Protein AF-A0A951DH94-F1 (afdb_monomer)

Solvent-accessible surface area (backbone atoms only — not comparable to full-atom values): 13382 Å² total; per-residue (Å²): 133,84,57,73,63,59,55,52,52,51,51,51,51,53,49,50,52,49,49,53,50,48,51,48,50,66,58,52,56,62,53,58,53,55,55,54,59,56,46,60,62,45,56,57,54,62,71,74,71,68,79,96,41,79,69,55,56,57,52,50,53,52,51,54,52,51,51,52,50,52,50,52,49,55,52,49,53,51,54,51,52,51,53,49,51,54,52,52,49,45,52,51,54,50,50,52,52,56,60,64,58,75,78,76,70,66,83,90,75,60,67,59,70,60,57,52,50,53,50,51,52,53,49,49,53,53,49,52,54,52,50,56,52,52,52,50,56,51,50,53,53,50,56,52,50,52,53,50,50,53,50,52,53,50,51,52,57,39,68,68,44,86,49,69,69,58,26,54,51,49,51,51,53,52,52,36,56,76,65,72,50,85,78,51,72,68,55,56,50,53,63,60,66,60,74,58,81,73,72,77,86,56,95,81,64,80,77,83,74,80,74,77,82,73,86,82,80,79,83,81,83,79,86,127

Foldseek 3Di:
DDPPLVVVLVVVLVVLVVVLVVVCCVVVVPVVVVLVVVVVVVVVVLVPDDDDDPVVVVVVVVVVVVNVVVVLVVVVVVLVVVLVSLVVVLVVQVVSLVVSQPPDDDPPPDPSVVSVVVSVVSNVVSVVVSCVVVVVSVVVVVVVVVVVVVLVVQLVVLVVDPDPLSSVLSVVVSVCVVVVNPDDPVNVVVSVVPPPPPPPPDVPDDPPDPPPDDDDDDDDDDDD

Structure (mmCIF, N/CA/C/O backbone):
data_AF-A0A951DH94-F1
#
_entry.id   AF-A0A951DH94-F1
#
loop_
_atom_site.group_PDB
_atom_site.id
_atom_site.type_symbol
_atom_site.label_atom_id
_atom_site.label_alt_id
_atom_site.label_comp_id
_atom_site.label_asym_id
_atom_site.label_entity_id
_atom_site.label_seq_id
_atom_site.pdbx_PDB_ins_code
_atom_site.Cartn_x
_atom_site.Cartn_y
_atom_site.Cartn_z
_atom_site.occupancy
_atom_site.B_iso_or_equiv
_atom_site.auth_seq_id
_atom_site.auth_comp_id
_atom_site.auth_asym_id
_atom_site.auth_atom_id
_atom_site.pdbx_PDB_model_num
ATOM 1 N N . MET A 1 1 ? 29.287 8.665 -38.437 1.00 69.12 1 MET A N 1
ATOM 2 C CA . MET A 1 1 ? 28.160 7.872 -38.978 1.00 69.12 1 MET A CA 1
ATOM 3 C C . MET A 1 1 ? 27.554 7.094 -37.823 1.00 69.12 1 MET A C 1
ATOM 5 O O . MET A 1 1 ? 28.272 6.321 -37.203 1.00 69.12 1 MET A O 1
ATOM 9 N N . ILE A 1 2 ? 26.300 7.372 -37.459 1.00 69.50 2 ILE A N 1
ATOM 10 C CA . ILE A 1 2 ? 25.602 6.646 -36.384 1.00 69.50 2 ILE A CA 1
ATOM 11 C C . ILE A 1 2 ? 25.336 5.231 -36.899 1.00 69.50 2 ILE A C 1
ATOM 13 O O . ILE A 1 2 ? 24.870 5.071 -38.027 1.00 69.50 2 ILE A O 1
ATOM 17 N N . SER A 1 3 ? 25.679 4.207 -36.118 1.00 77.75 3 SER A N 1
ATOM 18 C CA . SER A 1 3 ? 25.447 2.826 -36.534 1.00 77.75 3 SER A CA 1
ATOM 19 C C . SER A 1 3 ? 23.936 2.571 -36.659 1.00 77.75 3 SER A C 1
ATOM 21 O O . SER A 1 3 ? 23.171 3.002 -35.793 1.00 77.75 3 SER A O 1
ATOM 23 N N . PRO A 1 4 ? 23.472 1.862 -37.704 1.00 77.44 4 PRO A N 1
ATOM 24 C CA . PRO A 1 4 ? 22.043 1.583 -37.890 1.00 77.44 4 PRO A CA 1
ATOM 25 C C . PRO A 1 4 ? 21.433 0.850 -36.682 1.00 77.44 4 PRO A C 1
ATOM 27 O O . PRO A 1 4 ? 20.269 1.045 -36.350 1.00 77.44 4 PRO A O 1
ATOM 30 N N . TRP A 1 5 ? 22.246 0.090 -35.948 1.00 69.88 5 TRP A N 1
ATOM 31 C CA . TRP A 1 5 ? 21.856 -0.600 -34.719 1.00 69.88 5 TRP A CA 1
ATOM 32 C C . TRP A 1 5 ? 21.541 0.332 -33.545 1.00 69.88 5 TRP A C 1
ATOM 34 O O . TRP A 1 5 ? 20.614 0.050 -32.789 1.00 69.88 5 TRP A O 1
ATOM 44 N N . LEU A 1 6 ? 22.246 1.461 -33.406 1.00 72.81 6 LEU A N 1
ATOM 45 C CA . LEU A 1 6 ? 21.932 2.454 -32.371 1.00 72.81 6 LEU A CA 1
ATOM 46 C C . LEU A 1 6 ? 20.539 3.048 -32.581 1.00 72.81 6 LEU A C 1
ATOM 48 O O . LEU A 1 6 ? 19.808 3.243 -31.614 1.00 72.81 6 LEU A O 1
ATOM 52 N N . VAL A 1 7 ? 20.151 3.272 -33.840 1.00 79.56 7 VAL A N 1
ATOM 53 C CA . VAL A 1 7 ? 18.820 3.782 -34.196 1.00 79.56 7 VAL A CA 1
ATOM 54 C C . VAL A 1 7 ? 17.736 2.758 -33.854 1.00 79.56 7 VAL A C 1
ATOM 56 O O . VAL A 1 7 ? 16.705 3.129 -33.302 1.00 79.56 7 VAL A O 1
ATOM 59 N N . VAL A 1 8 ? 17.985 1.467 -34.098 1.00 76.38 8 VAL A N 1
ATOM 60 C CA . VAL A 1 8 ? 17.048 0.387 -33.742 1.00 76.38 8 VAL A CA 1
ATOM 61 C C . VAL A 1 8 ? 16.879 0.265 -32.224 1.00 76.38 8 VAL A C 1
ATOM 63 O O . VAL A 1 8 ? 15.754 0.148 -31.745 1.00 76.38 8 VAL A O 1
ATOM 66 N N . ILE A 1 9 ? 17.962 0.352 -31.446 1.00 73.31 9 ILE A N 1
ATOM 67 C CA . ILE A 1 9 ? 17.897 0.284 -29.975 1.00 73.31 9 ILE A CA 1
ATOM 68 C C . ILE A 1 9 ? 17.159 1.503 -29.398 1.00 73.31 9 ILE A C 1
ATOM 70 O O . ILE A 1 9 ? 16.316 1.357 -28.510 1.00 73.31 9 ILE A O 1
ATOM 74 N N . LEU A 1 10 ? 17.419 2.704 -29.922 1.00 76.19 10 LEU A N 1
ATOM 75 C CA . LEU A 1 10 ? 16.699 3.920 -29.527 1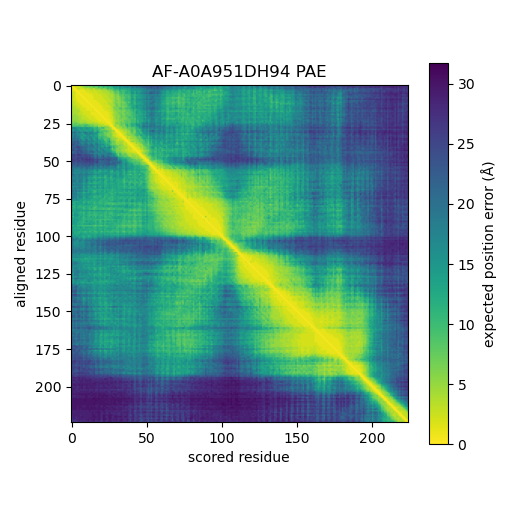.00 76.19 10 LEU A CA 1
ATOM 76 C C . LEU A 1 10 ? 15.214 3.848 -29.893 1.00 76.19 10 LEU A C 1
ATOM 78 O O . LEU A 1 10 ? 14.368 4.201 -29.076 1.00 76.19 10 LEU A O 1
ATOM 82 N N . ALA A 1 11 ? 14.884 3.334 -31.079 1.00 77.25 11 ALA A N 1
ATOM 83 C CA . ALA A 1 11 ? 13.499 3.155 -31.499 1.00 77.25 11 ALA A CA 1
ATOM 84 C C . ALA A 1 11 ? 12.766 2.134 -30.616 1.00 77.25 11 ALA A C 1
ATOM 86 O O . ALA A 1 11 ? 11.648 2.399 -30.184 1.00 77.25 11 ALA A O 1
ATOM 87 N N . LEU A 1 12 ? 13.397 1.003 -30.285 1.00 76.44 12 LEU A N 1
ATOM 88 C CA . LEU A 1 12 ? 12.794 -0.032 -29.438 1.00 76.44 12 LEU A CA 1
ATOM 89 C C . LEU A 1 12 ? 12.619 0.420 -27.985 1.00 76.44 12 LEU A C 1
ATOM 91 O O . LEU A 1 12 ? 11.589 0.130 -27.379 1.00 76.44 12 LEU A O 1
ATOM 95 N N . THR A 1 13 ? 13.581 1.154 -27.424 1.00 76.38 13 THR A N 1
ATOM 96 C CA . THR A 1 13 ? 13.450 1.695 -26.061 1.00 76.38 13 THR A CA 1
ATOM 97 C C . THR A 1 13 ? 12.402 2.803 -26.002 1.00 76.38 13 THR A C 1
ATOM 99 O O . THR A 1 13 ? 11.561 2.785 -25.104 1.00 76.38 13 THR A O 1
ATOM 102 N N . ALA A 1 14 ? 12.360 3.703 -26.989 1.00 76.44 14 ALA A N 1
ATOM 103 C CA . ALA A 1 14 ? 11.311 4.715 -27.096 1.00 76.44 14 ALA A CA 1
ATOM 104 C C . ALA A 1 14 ? 9.918 4.084 -27.258 1.00 76.44 14 ALA A C 1
ATOM 106 O O . ALA A 1 14 ? 8.965 4.526 -26.613 1.00 76.44 14 ALA A O 1
ATOM 107 N N . LEU A 1 15 ? 9.794 3.020 -28.058 1.00 80.31 15 LEU A N 1
ATOM 108 C CA . LEU A 1 15 ? 8.534 2.302 -28.265 1.00 80.31 15 LEU A CA 1
ATOM 109 C C . LEU A 1 15 ? 8.111 1.519 -27.013 1.00 80.31 15 LEU A C 1
ATOM 111 O O . LEU A 1 15 ? 6.938 1.516 -26.656 1.00 80.31 15 LEU A O 1
ATOM 115 N N . GLY A 1 16 ? 9.065 0.937 -26.283 1.00 76.31 16 GLY A N 1
ATOM 116 C CA . GLY A 1 16 ? 8.813 0.301 -24.990 1.00 76.31 16 GLY A CA 1
ATOM 117 C C . GLY A 1 16 ? 8.338 1.295 -23.926 1.00 76.31 16 GLY A C 1
ATOM 118 O O . GLY A 1 16 ? 7.327 1.057 -23.270 1.00 76.31 16 GLY A O 1
ATOM 119 N N . ILE A 1 17 ? 9.012 2.443 -23.793 1.00 77.00 17 ILE A N 1
ATOM 120 C CA . ILE A 1 17 ? 8.641 3.494 -22.830 1.00 77.00 17 ILE A CA 1
ATOM 121 C C . ILE A 1 17 ? 7.262 4.071 -23.167 1.00 77.00 17 ILE A C 1
ATOM 123 O O . ILE A 1 17 ? 6.426 4.223 -22.277 1.00 77.00 17 ILE A O 1
ATOM 127 N N . THR A 1 18 ? 6.994 4.352 -24.444 1.00 76.94 18 THR A N 1
ATOM 128 C CA . THR A 1 18 ? 5.686 4.867 -24.880 1.00 76.94 18 THR A CA 1
ATOM 129 C C . THR A 1 18 ? 4.578 3.830 -24.735 1.00 76.94 18 THR A C 1
ATOM 131 O O . THR A 1 18 ? 3.489 4.198 -24.306 1.00 76.94 18 THR A O 1
ATOM 134 N N . ALA A 1 19 ? 4.836 2.544 -24.986 1.00 77.12 19 ALA A N 1
ATOM 135 C CA . ALA A 1 19 ? 3.863 1.477 -24.757 1.00 77.12 19 ALA A CA 1
ATOM 136 C C . ALA A 1 19 ? 3.544 1.296 -23.266 1.00 77.12 19 ALA A C 1
ATOM 138 O O . ALA A 1 19 ? 2.374 1.192 -22.906 1.00 77.12 19 ALA A O 1
ATOM 139 N N . VAL A 1 20 ? 4.551 1.320 -22.385 1.00 76.56 20 VAL A N 1
ATOM 140 C CA . VAL A 1 20 ? 4.345 1.234 -20.928 1.00 76.56 20 VAL A CA 1
ATOM 141 C C . VAL A 1 20 ? 3.607 2.469 -20.411 1.00 76.56 20 VAL A C 1
ATOM 143 O O . VAL A 1 20 ? 2.664 2.328 -19.634 1.00 76.56 20 VAL A O 1
ATOM 146 N N . ALA A 1 21 ? 3.967 3.668 -20.876 1.00 76.06 21 ALA A N 1
ATOM 147 C CA . ALA A 1 21 ? 3.279 4.902 -20.508 1.00 76.06 21 ALA A CA 1
ATOM 148 C C . ALA A 1 21 ? 1.831 4.927 -21.022 1.00 76.06 21 ALA A C 1
ATOM 150 O O . ALA A 1 21 ? 0.920 5.251 -20.265 1.00 76.06 21 ALA A O 1
ATOM 151 N N . ALA A 1 22 ? 1.593 4.529 -22.273 1.00 80.12 22 ALA A N 1
ATOM 152 C CA . ALA A 1 22 ? 0.254 4.440 -22.845 1.00 80.12 22 ALA A CA 1
ATOM 153 C C . ALA A 1 22 ? -0.591 3.380 -22.130 1.00 80.12 22 ALA A C 1
ATOM 155 O O . ALA A 1 22 ? -1.747 3.642 -21.817 1.00 80.12 22 ALA A O 1
ATOM 156 N N . PHE A 1 23 ? -0.019 2.217 -21.810 1.00 76.81 23 PHE A N 1
ATOM 157 C CA . PHE A 1 23 ? -0.704 1.160 -21.068 1.00 76.81 23 PHE A CA 1
ATOM 158 C C . PHE A 1 23 ? -1.033 1.593 -19.636 1.00 76.81 23 PHE A C 1
ATOM 160 O O . PHE A 1 23 ? -2.152 1.375 -19.168 1.00 76.81 23 PHE A O 1
ATOM 167 N N . ALA A 1 24 ? -0.098 2.274 -18.965 1.00 71.44 24 ALA A N 1
ATOM 168 C CA . ALA A 1 24 ? -0.339 2.880 -17.664 1.00 71.44 24 ALA A CA 1
ATOM 169 C C . ALA A 1 24 ? -1.472 3.911 -17.757 1.00 71.44 24 ALA A C 1
ATOM 171 O O . ALA A 1 24 ? -2.434 3.807 -17.011 1.00 71.44 24 ALA A O 1
ATOM 172 N N . VAL A 1 25 ? -1.443 4.842 -18.712 1.00 72.94 25 VAL A N 1
ATOM 173 C CA . VAL A 1 25 ? -2.484 5.876 -18.869 1.00 72.94 25 VAL A CA 1
ATOM 174 C C . VAL A 1 25 ? -3.851 5.280 -19.233 1.00 72.94 25 VAL A C 1
ATOM 176 O O . VAL A 1 25 ? -4.858 5.644 -18.620 1.00 72.94 25 VAL A O 1
ATOM 179 N N . LEU A 1 26 ? -3.900 4.335 -20.176 1.00 75.38 26 LEU A N 1
ATOM 180 C CA . LEU A 1 26 ? -5.132 3.678 -20.630 1.00 75.38 26 LEU A CA 1
ATOM 181 C C . LEU A 1 26 ? -5.805 2.876 -19.516 1.00 75.38 26 LEU A C 1
ATOM 183 O O . LEU A 1 26 ? -7.032 2.825 -19.461 1.00 75.38 26 LEU A O 1
ATOM 187 N N . ARG A 1 27 ? -5.025 2.272 -18.615 1.00 69.06 27 ARG A N 1
ATOM 188 C CA . ARG A 1 27 ? -5.569 1.465 -17.517 1.00 69.06 27 ARG A CA 1
ATOM 189 C C . ARG A 1 27 ? -5.804 2.274 -16.237 1.00 69.06 27 ARG A C 1
ATOM 191 O O . ARG A 1 27 ? -6.760 1.998 -15.518 1.00 69.06 27 ARG A O 1
ATOM 198 N N . TYR A 1 28 ? -4.994 3.304 -15.985 1.00 63.28 28 TYR A N 1
ATOM 199 C CA . TYR A 1 28 ? -5.080 4.170 -14.800 1.00 63.28 28 TYR A CA 1
ATOM 200 C C . TYR A 1 28 ? -6.228 5.188 -14.883 1.00 63.28 28 TYR A C 1
ATOM 202 O O . TYR A 1 28 ? -6.850 5.507 -13.870 1.00 63.28 28 TYR A O 1
ATOM 210 N N . SER A 1 29 ? -6.560 5.669 -16.086 1.00 60.81 29 SER A N 1
ATOM 211 C CA . SER A 1 29 ? -7.615 6.673 -16.298 1.00 60.81 29 SER A CA 1
ATOM 212 C C . SER A 1 29 ? -9.045 6.188 -15.964 1.00 60.81 29 SER A C 1
ATOM 214 O O . SER A 1 29 ? -9.750 6.890 -15.232 1.00 60.81 29 SER A O 1
ATOM 216 N N . PRO A 1 30 ? -9.506 5.000 -16.412 1.00 60.38 30 PRO A N 1
ATOM 217 C CA . PRO A 1 30 ? -10.887 4.577 -16.171 1.00 60.38 30 PRO A CA 1
ATOM 218 C C . PRO A 1 30 ? -11.141 4.007 -14.766 1.00 60.38 30 PRO A C 1
ATOM 220 O O . PRO A 1 30 ? -12.254 4.148 -14.262 1.00 60.38 30 PRO A O 1
ATOM 223 N N . TRP A 1 31 ? -10.149 3.391 -14.110 1.00 60.34 31 TRP A N 1
ATOM 224 C CA . TRP A 1 31 ? -10.328 2.810 -12.767 1.00 60.34 31 TRP A CA 1
ATOM 225 C C . TRP A 1 31 ? -10.380 3.872 -11.661 1.00 60.34 31 TRP A C 1
ATOM 227 O O . TRP A 1 31 ? -11.229 3.790 -10.777 1.00 60.34 31 TRP A O 1
ATOM 237 N N . LYS A 1 32 ? -9.543 4.918 -11.743 1.00 58.84 32 LYS A N 1
ATOM 238 C CA . LYS A 1 32 ? -9.492 5.975 -10.719 1.00 58.84 32 LYS A CA 1
ATOM 239 C C . LYS A 1 32 ? -10.752 6.852 -10.693 1.00 58.84 32 LYS A C 1
ATOM 241 O O . LYS A 1 32 ? -11.152 7.290 -9.620 1.00 58.84 32 LYS A O 1
ATOM 246 N N . ARG A 1 33 ? -11.389 7.088 -11.851 1.00 60.19 33 ARG A N 1
ATOM 247 C CA . ARG A 1 33 ? -12.638 7.872 -11.924 1.00 60.19 33 ARG A CA 1
ATOM 248 C C . ARG A 1 33 ? -13.837 7.100 -11.378 1.00 60.19 33 ARG A C 1
ATOM 250 O O . ARG A 1 33 ? -14.577 7.641 -10.572 1.00 60.19 33 ARG A O 1
ATOM 257 N N . ARG A 1 34 ? -13.976 5.815 -11.731 1.00 59.06 34 ARG A N 1
ATOM 258 C CA . ARG A 1 34 ? -15.106 4.999 -11.257 1.00 59.06 34 ARG A CA 1
ATOM 259 C C . ARG A 1 34 ? -15.010 4.650 -9.774 1.00 59.06 34 ARG A C 1
ATOM 261 O O . ARG A 1 34 ? -16.042 4.607 -9.119 1.00 59.06 34 ARG A O 1
ATOM 268 N N . ALA A 1 35 ? -13.809 4.420 -9.242 1.00 59.84 35 ALA A N 1
ATOM 269 C CA . ALA A 1 35 ? -13.645 4.131 -7.819 1.00 59.84 35 ALA A CA 1
ATOM 270 C C . ALA A 1 35 ? -14.045 5.338 -6.953 1.00 59.84 35 ALA A C 1
ATOM 272 O O . ALA A 1 35 ? -14.861 5.186 -6.059 1.00 59.84 35 ALA A O 1
ATOM 273 N N . MET A 1 36 ? -13.567 6.551 -7.270 1.00 56.66 36 MET A N 1
ATOM 274 C CA . MET A 1 36 ? -13.847 7.720 -6.424 1.00 56.66 36 MET A CA 1
ATOM 275 C C . MET A 1 36 ? -15.272 8.274 -6.565 1.00 56.66 36 MET A C 1
ATOM 277 O O . MET A 1 36 ? -15.873 8.609 -5.550 1.00 56.66 36 MET A O 1
ATOM 281 N N . GLU A 1 37 ? -15.854 8.311 -7.772 1.00 61.91 37 GLU A N 1
ATOM 282 C CA . GLU A 1 37 ? -17.237 8.803 -7.939 1.00 61.91 37 GLU A CA 1
ATOM 283 C C . GLU A 1 37 ? -18.273 7.883 -7.277 1.00 61.91 37 GLU A C 1
ATOM 285 O O . GLU A 1 37 ? -19.281 8.362 -6.768 1.00 61.91 37 GLU A O 1
ATOM 290 N N . THR A 1 38 ? -18.047 6.566 -7.244 1.00 61.78 38 THR A N 1
ATOM 291 C CA . THR A 1 38 ? -19.028 5.634 -6.655 1.00 61.78 38 THR A CA 1
ATOM 292 C C . THR A 1 38 ? -19.021 5.676 -5.121 1.00 61.78 38 THR A C 1
ATOM 294 O O . THR A 1 38 ? -20.024 5.324 -4.501 1.00 61.78 38 THR A O 1
ATOM 297 N N . GLU A 1 39 ? -17.914 6.110 -4.512 1.00 58.22 39 GLU A N 1
ATOM 298 C CA . GLU A 1 39 ? -17.699 6.049 -3.062 1.00 58.22 39 GLU A CA 1
ATOM 299 C C . GLU A 1 39 ? -18.199 7.301 -2.334 1.00 58.22 39 GLU A C 1
ATOM 301 O O . GLU A 1 39 ? -18.915 7.168 -1.343 1.00 58.22 39 GLU A O 1
ATOM 306 N N . GLU A 1 40 ? -17.952 8.505 -2.871 1.00 63.25 40 GLU A N 1
ATOM 307 C CA . GLU A 1 40 ? -18.564 9.741 -2.340 1.00 63.25 40 GLU A CA 1
ATOM 308 C C . GLU A 1 40 ? -20.098 9.654 -2.375 1.00 63.25 40 GLU A C 1
ATOM 310 O O . GLU A 1 40 ? -20.769 9.895 -1.372 1.00 63.25 40 GLU A O 1
ATOM 315 N N . LEU A 1 41 ? -20.659 9.175 -3.492 1.00 64.38 41 LEU A N 1
ATOM 316 C CA . LEU A 1 41 ? -22.106 9.006 -3.663 1.00 64.38 41 LEU A CA 1
ATOM 317 C C . LEU A 1 41 ? -22.722 7.898 -2.788 1.00 64.38 41 LEU A C 1
ATOM 319 O O . LEU A 1 41 ? -23.938 7.908 -2.571 1.00 64.38 41 LEU A O 1
ATOM 323 N N . ARG A 1 42 ? -21.934 6.927 -2.304 1.00 61.53 42 ARG A N 1
ATOM 324 C CA . ARG A 1 42 ? -22.416 5.880 -1.383 1.00 61.53 42 ARG A CA 1
ATOM 325 C C . ARG A 1 42 ? -22.380 6.327 0.066 1.00 61.53 42 ARG A C 1
ATOM 327 O O . ARG A 1 42 ? -23.343 6.068 0.784 1.00 61.53 42 ARG A O 1
ATOM 334 N N . ILE A 1 43 ? -21.305 6.991 0.483 1.00 62.09 43 ILE A N 1
ATOM 335 C CA . ILE A 1 43 ? -21.141 7.446 1.867 1.00 62.09 43 ILE A CA 1
ATOM 336 C C . ILE A 1 43 ? -22.202 8.498 2.207 1.00 62.09 43 ILE A C 1
ATOM 338 O O . ILE A 1 43 ? -22.805 8.418 3.280 1.00 62.09 43 ILE A O 1
ATOM 342 N N . ASP A 1 44 ? -22.507 9.410 1.279 1.00 66.31 44 ASP A N 1
ATOM 343 C CA . ASP A 1 44 ? -23.570 10.401 1.482 1.00 66.31 44 ASP A CA 1
ATOM 344 C C . ASP A 1 44 ? -24.962 9.755 1.537 1.00 66.31 44 ASP A C 1
ATOM 346 O O . ASP A 1 44 ? -25.767 10.100 2.399 1.00 66.31 44 ASP A O 1
ATOM 350 N N . ARG A 1 45 ? -25.223 8.730 0.715 1.00 65.31 45 ARG A N 1
ATOM 351 C CA . ARG A 1 45 ? -26.509 8.011 0.735 1.00 65.31 45 ARG A CA 1
ATOM 352 C C . ARG A 1 45 ? -26.723 7.210 2.023 1.00 65.31 45 ARG A C 1
ATOM 354 O O . ARG A 1 45 ? -27.832 7.163 2.539 1.00 65.31 45 ARG A O 1
ATOM 361 N N . ILE A 1 46 ? -25.672 6.590 2.563 1.00 61.72 46 ILE A N 1
ATOM 362 C CA . ILE A 1 46 ? -25.753 5.841 3.831 1.00 61.72 46 ILE A CA 1
ATOM 363 C C . ILE A 1 46 ? -25.947 6.795 5.023 1.00 61.72 46 ILE A C 1
ATOM 365 O O . ILE A 1 46 ? -26.548 6.420 6.028 1.00 61.72 46 ILE A O 1
ATOM 369 N N . ARG A 1 47 ? -25.472 8.041 4.918 1.00 62.12 47 ARG A N 1
ATOM 370 C CA . ARG A 1 47 ? -25.596 9.045 5.980 1.00 62.12 47 ARG A CA 1
ATOM 371 C C . ARG A 1 47 ? -27.012 9.614 6.124 1.00 62.12 47 ARG A C 1
ATOM 373 O O . ARG A 1 47 ? -27.339 10.082 7.214 1.00 62.12 47 ARG A O 1
ATOM 380 N N . GLU A 1 48 ? -27.823 9.588 5.068 1.00 63.62 48 GLU A N 1
ATOM 381 C CA . GLU A 1 48 ? -29.137 10.245 5.054 1.00 63.62 48 GLU A CA 1
ATOM 382 C C . GLU A 1 48 ? -30.325 9.330 5.418 1.00 63.62 48 GLU A C 1
ATOM 384 O O . GLU A 1 48 ? -31.302 9.842 5.962 1.00 63.62 48 GLU A O 1
ATOM 389 N N . ASP A 1 49 ? -30.243 8.004 5.228 1.00 58.94 49 ASP A N 1
ATOM 390 C CA . ASP A 1 49 ? -31.448 7.147 5.251 1.00 58.94 49 ASP A CA 1
ATOM 391 C C . ASP A 1 49 ? -31.625 6.184 6.451 1.00 58.94 49 ASP A C 1
ATOM 393 O O . ASP A 1 49 ? -32.734 5.675 6.637 1.00 58.94 49 ASP A O 1
ATOM 397 N N . GLU A 1 50 ? -30.621 5.908 7.301 1.00 58.66 50 GLU A N 1
ATOM 398 C CA . GLU A 1 50 ? -30.796 4.924 8.394 1.00 58.66 50 GLU A CA 1
ATOM 399 C C . GLU A 1 50 ? -31.087 5.548 9.780 1.00 58.66 50 GLU A C 1
ATOM 401 O O . GLU A 1 50 ? -30.225 6.215 10.364 1.00 58.66 50 GLU A O 1
ATOM 406 N N . PRO A 1 51 ? -32.266 5.287 10.390 1.00 60.12 51 PRO A N 1
ATOM 407 C CA . PRO A 1 51 ? -32.491 5.589 11.798 1.00 60.12 51 PRO A CA 1
ATOM 408 C C . PRO A 1 51 ? -31.549 4.741 12.665 1.00 60.12 51 PRO A C 1
ATOM 410 O O . PRO A 1 51 ? -31.403 3.540 12.456 1.00 60.12 51 PRO A O 1
ATOM 413 N N . TYR A 1 52 ? -30.914 5.382 13.649 1.00 60.00 52 TYR A N 1
ATOM 414 C CA . TYR A 1 52 ? -29.886 4.833 14.542 1.00 60.00 52 TYR A CA 1
ATOM 415 C C . TYR A 1 52 ? -30.368 3.589 15.328 1.00 60.00 52 TYR A C 1
ATOM 417 O O . TYR A 1 52 ? -30.770 3.686 16.487 1.00 60.00 52 TYR A O 1
ATOM 425 N N . ASP A 1 53 ? -30.329 2.406 14.707 1.00 64.81 53 ASP A N 1
ATOM 426 C CA . ASP A 1 53 ? -30.530 1.103 15.351 1.00 64.81 53 ASP A CA 1
ATOM 427 C C . ASP 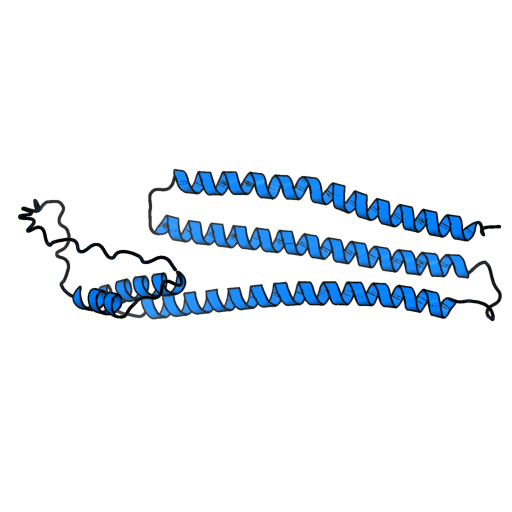A 1 53 ? -29.172 0.417 15.590 1.00 64.81 53 ASP A C 1
ATOM 429 O O . ASP A 1 53 ? -28.276 0.395 14.741 1.00 64.81 53 ASP A O 1
ATOM 433 N N . ARG A 1 54 ? -29.013 -0.198 16.765 1.00 60.03 54 ARG A N 1
ATOM 434 C CA . ARG A 1 54 ? -27.781 -0.862 17.225 1.00 60.03 54 ARG A CA 1
ATOM 435 C C . ARG A 1 54 ? -27.339 -1.990 16.281 1.00 60.03 54 ARG A C 1
ATOM 437 O O . ARG A 1 54 ? -26.148 -2.287 16.213 1.00 60.03 54 ARG A O 1
ATOM 444 N N . ARG A 1 55 ? -28.276 -2.613 15.550 1.00 60.91 55 ARG A N 1
ATOM 445 C CA . ARG A 1 55 ? -27.981 -3.618 14.506 1.00 60.91 55 ARG A CA 1
ATOM 446 C C . ARG A 1 55 ? -27.458 -2.991 13.208 1.00 60.91 55 ARG A C 1
ATOM 448 O O . ARG A 1 55 ? -26.582 -3.589 12.584 1.00 60.91 55 ARG A O 1
ATOM 455 N N . GLY A 1 56 ? -27.934 -1.797 12.848 1.00 62.81 56 GLY A N 1
ATOM 456 C CA . GLY A 1 56 ? -27.438 -1.019 11.705 1.00 62.81 56 GLY A CA 1
ATOM 457 C C . GLY A 1 56 ? -25.971 -0.629 11.885 1.00 62.81 56 GLY A C 1
ATOM 458 O O . GLY A 1 56 ? -25.156 -0.834 10.993 1.00 62.81 56 GLY A O 1
ATOM 459 N N . TYR A 1 57 ? -25.572 -0.243 13.103 1.00 63.56 57 TYR A N 1
ATOM 460 C CA . TYR A 1 57 ? -24.178 0.116 13.408 1.00 63.56 57 TYR A CA 1
ATOM 461 C C . TYR A 1 57 ? -23.171 -1.032 13.189 1.00 63.56 57 TYR A C 1
ATOM 463 O O . TYR A 1 57 ? -22.055 -0.810 12.713 1.00 63.56 57 TYR A O 1
ATOM 471 N N . VAL A 1 58 ? -23.547 -2.275 13.519 1.00 66.06 58 VAL A N 1
ATOM 472 C CA . VAL A 1 58 ? -22.681 -3.448 13.293 1.00 66.06 58 VAL A CA 1
ATOM 473 C C . VAL A 1 58 ? -22.556 -3.748 11.799 1.00 66.06 58 VAL A C 1
ATOM 475 O O . VAL A 1 58 ? -21.451 -4.031 11.334 1.00 66.06 58 VAL A O 1
ATOM 478 N N . ARG A 1 59 ? -23.656 -3.640 11.039 1.00 66.25 59 ARG A N 1
ATOM 479 C CA . ARG A 1 59 ? -23.628 -3.775 9.574 1.00 66.25 59 ARG A CA 1
ATOM 480 C C . ARG A 1 59 ? -22.779 -2.692 8.921 1.00 66.25 59 ARG A C 1
ATOM 482 O O . ARG A 1 59 ? -21.903 -3.036 8.135 1.00 66.25 59 ARG A O 1
ATOM 489 N N . PHE A 1 60 ? -22.946 -1.440 9.337 1.00 69.69 60 PHE A N 1
ATOM 490 C CA . PHE A 1 60 ? -22.168 -0.306 8.848 1.00 69.69 60 PHE A CA 1
ATOM 491 C C . PHE A 1 60 ? -20.663 -0.502 9.065 1.00 69.69 60 PHE A C 1
ATOM 493 O O . PHE A 1 60 ? -19.874 -0.303 8.147 1.00 69.69 60 PHE A O 1
ATOM 500 N N . ARG A 1 61 ? -20.238 -0.966 10.251 1.00 69.12 61 ARG A N 1
ATOM 501 C CA . ARG A 1 61 ? -18.817 -1.281 10.499 1.00 69.12 61 ARG A CA 1
ATOM 502 C C . ARG A 1 61 ? -18.299 -2.395 9.598 1.00 69.12 61 ARG A C 1
ATOM 504 O O . ARG A 1 61 ? -17.164 -2.310 9.139 1.00 69.12 61 ARG A O 1
ATOM 511 N N . TYR A 1 62 ? -19.104 -3.428 9.362 1.00 72.56 62 TYR A N 1
ATOM 512 C CA . TYR A 1 62 ? -18.740 -4.509 8.449 1.00 72.56 62 TYR A CA 1
ATOM 513 C C . TYR A 1 62 ? -18.626 -4.025 7.002 1.00 72.56 62 TYR A C 1
ATOM 515 O O . TYR A 1 62 ? -17.701 -4.437 6.306 1.00 72.56 62 TYR A O 1
ATOM 523 N N . GLU A 1 63 ? -19.520 -3.144 6.556 1.00 71.75 63 GLU A N 1
ATOM 524 C CA . GLU A 1 63 ? -19.460 -2.536 5.224 1.00 71.75 63 GLU A CA 1
ATOM 525 C C . GLU A 1 63 ? -18.241 -1.637 5.067 1.00 71.75 63 GLU A C 1
ATOM 527 O O . GLU A 1 63 ? -17.473 -1.851 4.133 1.00 71.75 63 GLU A O 1
ATOM 532 N N . LEU A 1 64 ? -17.972 -0.754 6.031 1.00 71.31 64 LEU A N 1
ATOM 533 C CA . LEU A 1 64 ? -16.780 0.097 6.015 1.00 71.31 64 LEU A CA 1
ATOM 534 C C . LEU A 1 64 ? -15.490 -0.727 5.996 1.00 71.31 64 LEU A C 1
ATOM 536 O O . LEU A 1 64 ? -14.559 -0.425 5.254 1.00 71.31 64 LEU A O 1
ATOM 540 N N . LEU A 1 65 ? -15.429 -1.791 6.802 1.00 73.06 65 LEU A N 1
ATOM 541 C CA . LEU A 1 65 ? -14.267 -2.675 6.850 1.00 73.06 65 LEU A CA 1
ATOM 542 C C . LEU A 1 65 ? -14.065 -3.400 5.516 1.00 73.06 65 LEU A C 1
ATOM 544 O O . LEU A 1 65 ? -12.941 -3.547 5.034 1.00 73.06 65 LEU A O 1
ATOM 548 N N . ARG A 1 66 ? -15.163 -3.843 4.906 1.00 73.00 66 ARG A N 1
ATOM 549 C CA . ARG A 1 66 ? -15.159 -4.535 3.619 1.00 73.00 66 ARG A CA 1
ATOM 550 C C . ARG A 1 66 ? -14.758 -3.601 2.476 1.00 73.00 66 ARG A C 1
ATOM 552 O O . ARG A 1 66 ? -14.020 -4.021 1.588 1.00 73.00 66 ARG A O 1
ATOM 559 N N . GLU A 1 67 ? -15.194 -2.351 2.527 1.00 73.25 67 GLU A N 1
ATOM 560 C CA . GLU A 1 67 ? -14.853 -1.304 1.564 1.00 73.25 67 GLU A CA 1
ATOM 561 C C . GLU A 1 67 ? -13.372 -0.905 1.688 1.00 73.25 67 GLU A C 1
ATOM 563 O O . GLU A 1 67 ? -12.645 -0.874 0.694 1.00 73.25 67 GLU A O 1
ATOM 568 N N . TYR A 1 68 ? -12.857 -0.801 2.917 1.00 70.06 68 TYR A N 1
ATOM 569 C CA . TYR A 1 68 ? -11.429 -0.579 3.164 1.00 70.06 68 TYR A CA 1
ATOM 570 C C . TYR A 1 68 ? -10.550 -1.737 2.663 1.00 70.06 68 TYR A C 1
ATOM 572 O O . TYR A 1 68 ? -9.487 -1.521 2.074 1.00 70.06 68 TYR A O 1
ATOM 580 N N . HIS A 1 69 ? -10.997 -2.985 2.839 1.00 73.38 69 HIS A N 1
ATOM 581 C CA . HIS A 1 69 ? -10.322 -4.144 2.253 1.00 73.38 69 HIS A CA 1
ATOM 582 C C . HIS A 1 69 ? -10.346 -4.116 0.723 1.00 73.38 69 HIS A C 1
ATOM 584 O O . HIS A 1 69 ? -9.334 -4.444 0.102 1.00 73.38 69 HIS A O 1
ATOM 590 N N . ALA A 1 70 ? -11.459 -3.704 0.110 1.00 73.81 70 ALA A N 1
ATOM 591 C CA . ALA A 1 70 ? -11.548 -3.562 -1.340 1.00 73.81 70 ALA A CA 1
ATOM 592 C C . ALA A 1 70 ? -10.546 -2.520 -1.867 1.00 73.81 70 ALA A C 1
ATOM 594 O O . ALA A 1 70 ? -9.871 -2.770 -2.867 1.00 73.81 70 ALA A O 1
ATOM 595 N N . TRP A 1 71 ? -10.366 -1.410 -1.146 1.00 71.94 71 TRP A N 1
ATOM 596 C CA . TRP A 1 71 ? -9.342 -0.408 -1.449 1.00 71.94 71 TRP A CA 1
ATOM 597 C C . TRP A 1 71 ? -7.917 -0.955 -1.340 1.00 71.94 71 TRP A C 1
ATOM 599 O O . TRP A 1 71 ? -7.100 -0.742 -2.239 1.00 71.94 71 TRP A O 1
ATOM 609 N N . ALA A 1 72 ? -7.621 -1.714 -0.282 1.00 65.56 72 ALA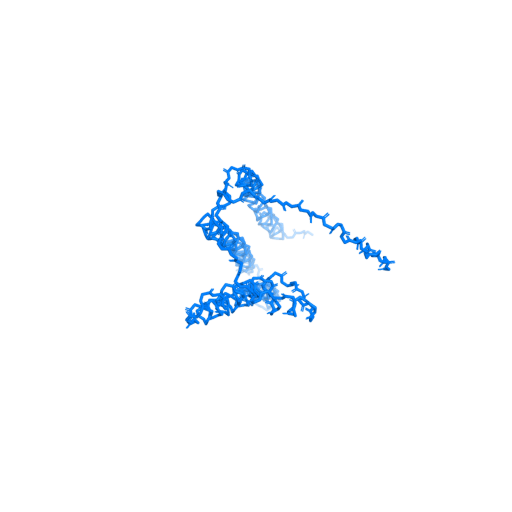 A N 1
ATOM 610 C CA . ALA A 1 72 ? -6.313 -2.343 -0.111 1.00 65.56 72 ALA A CA 1
ATOM 611 C C . ALA A 1 72 ? -6.001 -3.345 -1.239 1.00 65.56 72 ALA A C 1
ATOM 613 O O . ALA A 1 72 ? -4.872 -3.385 -1.734 1.00 65.56 72 ALA A O 1
ATOM 614 N N . PHE A 1 73 ? -7.001 -4.109 -1.692 1.00 71.75 73 PHE A N 1
ATOM 615 C CA . PHE A 1 73 ? -6.863 -5.002 -2.846 1.00 71.75 73 PHE A CA 1
ATOM 616 C C . PHE A 1 73 ? -6.623 -4.231 -4.149 1.00 71.75 73 PHE A C 1
ATOM 618 O O . PHE A 1 73 ? -5.700 -4.569 -4.889 1.00 71.75 73 PHE A O 1
ATOM 625 N N . ALA A 1 74 ? -7.375 -3.156 -4.401 1.00 70.69 74 ALA A N 1
ATOM 626 C CA . ALA A 1 74 ? -7.182 -2.325 -5.590 1.00 70.69 74 ALA A CA 1
ATOM 627 C C . ALA A 1 74 ? -5.784 -1.675 -5.625 1.00 70.69 74 ALA A C 1
ATOM 629 O O . ALA A 1 74 ? -5.155 -1.578 -6.683 1.00 70.69 74 ALA A O 1
ATOM 630 N N . GLN A 1 75 ? -5.264 -1.267 -4.463 1.00 67.31 75 GLN A N 1
ATOM 631 C CA . GLN A 1 75 ? -3.906 -0.744 -4.341 1.00 67.31 75 GLN A CA 1
ATOM 632 C C . GLN A 1 75 ? -2.846 -1.832 -4.584 1.00 67.31 75 GLN A C 1
ATOM 634 O O . GLN A 1 75 ? -1.844 -1.571 -5.256 1.00 67.31 75 GLN A O 1
ATOM 639 N N . ALA A 1 76 ? -3.066 -3.049 -4.079 1.00 71.69 76 ALA A N 1
ATOM 640 C CA . ALA A 1 76 ? -2.163 -4.178 -4.291 1.00 71.69 76 ALA A CA 1
ATOM 641 C C . ALA A 1 76 ? -2.085 -4.589 -5.771 1.00 71.69 76 ALA A C 1
ATOM 643 O O . ALA A 1 76 ? -0.983 -4.809 -6.280 1.00 71.69 76 ALA A O 1
ATOM 644 N N . ASP A 1 77 ? -3.218 -4.607 -6.477 1.00 72.31 77 ASP A N 1
ATOM 645 C CA . ASP A 1 77 ? -3.272 -4.894 -7.914 1.00 72.31 77 ASP A CA 1
ATOM 646 C C . ASP A 1 77 ? -2.435 -3.892 -8.717 1.00 72.31 77 ASP A C 1
ATOM 648 O O . ASP A 1 77 ? -1.683 -4.274 -9.616 1.00 72.31 77 ASP A O 1
ATOM 652 N N . LEU A 1 78 ? -2.503 -2.604 -8.374 1.00 67.19 78 LEU A N 1
ATOM 653 C CA . LEU A 1 78 ? -1.719 -1.578 -9.056 1.00 67.19 78 LEU A CA 1
ATOM 654 C C . LEU A 1 78 ? -0.210 -1.787 -8.852 1.00 67.19 78 LEU A C 1
ATOM 656 O O . LEU A 1 78 ? 0.553 -1.760 -9.822 1.00 67.19 78 LEU A O 1
ATOM 660 N N . CYS A 1 79 ? 0.223 -2.038 -7.614 1.00 71.25 79 CYS A N 1
ATOM 661 C CA . CYS A 1 79 ? 1.622 -2.348 -7.307 1.00 71.25 79 CYS A CA 1
ATOM 662 C C . CYS A 1 79 ? 2.098 -3.620 -8.029 1.00 71.25 79 CYS A C 1
ATOM 664 O O . CYS A 1 79 ? 3.223 -3.653 -8.534 1.00 71.25 79 CYS A O 1
ATOM 666 N N . PHE A 1 80 ? 1.240 -4.637 -8.134 1.00 73.75 80 PHE A N 1
ATOM 667 C CA . PHE A 1 80 ? 1.526 -5.863 -8.876 1.00 73.75 80 PHE A CA 1
ATOM 668 C C . PHE A 1 80 ? 1.738 -5.596 -10.373 1.00 73.75 80 PHE A C 1
ATOM 670 O O . PHE A 1 80 ? 2.715 -6.070 -10.963 1.00 73.75 80 PHE A O 1
ATOM 677 N N . TRP A 1 81 ? 0.871 -4.793 -10.993 1.00 72.19 81 TRP A N 1
ATOM 678 C CA . TRP A 1 81 ? 0.997 -4.455 -12.411 1.00 72.19 81 TRP A CA 1
ATOM 679 C C . TRP A 1 81 ? 2.219 -3.587 -12.705 1.00 72.19 81 TRP A C 1
ATOM 681 O O . TRP A 1 81 ? 2.887 -3.822 -13.712 1.00 72.19 81 TRP A O 1
ATOM 691 N N . PHE A 1 82 ? 2.561 -2.639 -11.828 1.00 70.31 82 PHE A N 1
ATOM 692 C CA . PHE A 1 82 ? 3.800 -1.873 -11.969 1.00 70.31 82 PHE A CA 1
ATOM 693 C C . PHE A 1 82 ? 5.031 -2.776 -11.887 1.00 70.31 82 PHE A C 1
ATOM 695 O O . PHE A 1 82 ? 5.882 -2.714 -12.773 1.00 70.31 82 PHE A O 1
ATOM 702 N N . ALA A 1 83 ? 5.103 -3.660 -10.889 1.00 72.19 83 ALA A N 1
ATOM 703 C CA . ALA A 1 83 ? 6.204 -4.615 -10.769 1.00 72.19 83 ALA A CA 1
ATOM 704 C C . ALA A 1 83 ? 6.324 -5.505 -12.016 1.00 72.19 83 ALA A C 1
ATOM 706 O O . ALA A 1 83 ? 7.416 -5.680 -12.555 1.00 72.19 83 ALA A O 1
ATOM 707 N N . THR A 1 84 ? 5.192 -5.993 -12.526 1.00 74.00 84 THR A N 1
ATOM 708 C CA . THR A 1 84 ? 5.135 -6.814 -13.742 1.00 74.00 84 THR A CA 1
ATOM 709 C C . THR A 1 84 ? 5.622 -6.044 -14.974 1.00 74.00 84 THR A C 1
ATOM 711 O O . THR A 1 84 ? 6.401 -6.577 -15.764 1.00 74.00 84 THR A O 1
ATOM 714 N N . ALA A 1 85 ? 5.221 -4.778 -15.133 1.00 73.25 85 ALA A N 1
ATOM 715 C CA . ALA A 1 85 ? 5.652 -3.937 -16.250 1.00 73.25 85 ALA A CA 1
ATOM 716 C C . ALA A 1 85 ? 7.162 -3.651 -16.211 1.00 73.25 85 ALA A C 1
ATOM 718 O O . ALA A 1 85 ? 7.835 -3.772 -17.235 1.00 73.25 85 ALA A O 1
ATOM 719 N N . PHE A 1 86 ? 7.715 -3.326 -15.039 1.00 69.75 86 PHE A N 1
ATOM 720 C CA . PHE A 1 86 ? 9.152 -3.086 -14.885 1.00 69.75 86 PHE A CA 1
ATOM 721 C C . PHE A 1 86 ? 9.988 -4.360 -15.050 1.00 69.75 86 PHE A C 1
ATOM 723 O O . PHE A 1 86 ? 11.051 -4.311 -15.669 1.00 69.75 86 PHE A O 1
ATOM 730 N N . ALA A 1 87 ? 9.503 -5.508 -14.570 1.00 73.62 87 ALA A N 1
ATOM 731 C CA . ALA A 1 87 ? 10.146 -6.795 -14.823 1.00 73.62 87 ALA A CA 1
ATOM 732 C C . ALA A 1 87 ? 10.168 -7.122 -16.327 1.00 73.62 87 ALA A C 1
ATOM 734 O O . ALA A 1 87 ? 11.213 -7.492 -16.866 1.00 73.62 87 ALA A O 1
ATOM 735 N N . GLY A 1 88 ? 9.045 -6.909 -17.023 1.00 76.81 88 GLY A N 1
ATOM 736 C CA . GLY A 1 88 ? 8.958 -7.061 -18.477 1.00 76.81 88 GLY A CA 1
ATOM 737 C C . GLY A 1 88 ? 9.920 -6.134 -19.228 1.00 76.81 88 GLY A C 1
ATOM 738 O O . GLY A 1 88 ? 10.604 -6.576 -20.150 1.00 76.81 88 GLY A O 1
ATOM 739 N N . LEU A 1 89 ? 10.037 -4.875 -18.793 1.00 73.62 89 LEU A N 1
ATOM 740 C CA . LEU A 1 89 ? 10.998 -3.914 -19.339 1.00 73.62 89 LEU A CA 1
ATO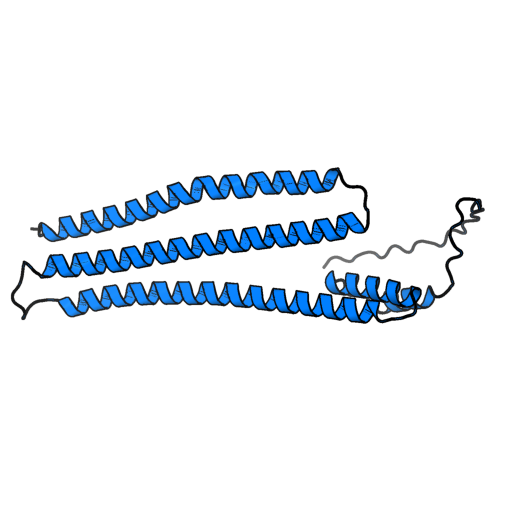M 741 C C . LEU A 1 89 ? 12.449 -4.392 -19.153 1.00 73.62 89 LEU A C 1
ATOM 743 O O . LEU A 1 89 ? 13.227 -4.359 -20.105 1.00 73.62 89 LEU A O 1
ATOM 747 N N . GLY A 1 90 ? 12.806 -4.874 -17.958 1.00 72.12 90 GLY A N 1
ATOM 748 C CA . GLY A 1 90 ? 14.143 -5.403 -17.671 1.00 72.12 90 GLY A CA 1
ATOM 749 C C . GLY A 1 90 ? 14.514 -6.583 -18.574 1.00 72.12 90 GLY A C 1
ATOM 750 O O . GLY A 1 90 ? 15.598 -6.601 -19.159 1.00 72.12 90 GLY A O 1
ATOM 751 N N . ILE A 1 91 ? 13.583 -7.524 -18.770 1.00 74.19 91 ILE A N 1
ATOM 752 C CA . ILE A 1 91 ? 13.763 -8.659 -19.690 1.00 74.19 91 ILE A CA 1
ATOM 753 C C . ILE A 1 91 ? 13.919 -8.173 -21.137 1.00 74.19 91 ILE A C 1
ATOM 755 O O . ILE A 1 91 ? 14.804 -8.648 -21.848 1.00 74.19 91 ILE A O 1
ATOM 759 N N . ALA A 1 92 ? 13.106 -7.209 -21.578 1.00 72.38 92 ALA A N 1
ATOM 760 C CA . ALA A 1 92 ? 13.182 -6.667 -22.934 1.00 72.38 92 ALA A CA 1
ATOM 761 C C . ALA A 1 92 ? 14.536 -5.996 -23.218 1.00 72.38 92 ALA A C 1
ATOM 763 O O . ALA A 1 92 ? 15.131 -6.235 -24.270 1.00 72.38 92 ALA A O 1
ATOM 764 N N . VAL A 1 93 ? 15.059 -5.214 -22.267 1.00 71.50 93 VAL A N 1
ATOM 765 C CA . VAL A 1 93 ? 16.396 -4.603 -22.363 1.00 71.50 93 VAL A CA 1
ATOM 766 C C . VAL A 1 93 ? 17.485 -5.677 -22.426 1.00 71.50 93 VAL A C 1
ATOM 768 O O . VAL A 1 93 ? 18.381 -5.589 -23.268 1.00 71.50 93 VAL A O 1
ATOM 771 N N . MET A 1 94 ? 17.385 -6.722 -21.598 1.00 71.88 94 MET A N 1
ATOM 772 C CA . MET A 1 94 ? 18.341 -7.834 -21.589 1.00 71.88 94 MET A CA 1
ATOM 773 C C . MET A 1 94 ? 18.359 -8.587 -22.929 1.00 71.88 94 MET A C 1
ATOM 775 O O . MET A 1 94 ? 19.427 -8.863 -23.477 1.00 71.88 94 MET A O 1
ATOM 779 N N . LEU A 1 95 ? 17.182 -8.877 -23.494 1.00 72.69 95 LEU A N 1
ATOM 780 C CA . LEU A 1 95 ? 17.055 -9.527 -24.801 1.00 72.69 95 LEU A CA 1
ATOM 781 C C . LEU A 1 95 ? 17.582 -8.635 -25.930 1.00 72.69 95 LEU A C 1
ATOM 783 O O . LEU A 1 95 ? 18.319 -9.119 -26.788 1.00 72.69 95 LEU A O 1
ATOM 787 N N . ALA A 1 96 ? 17.262 -7.338 -25.919 1.00 67.88 96 ALA A N 1
ATOM 788 C CA . ALA A 1 96 ? 17.763 -6.392 -26.914 1.00 67.88 96 ALA A CA 1
ATOM 789 C C . ALA A 1 96 ? 19.298 -6.313 -26.901 1.00 67.88 96 ALA A C 1
ATOM 791 O O . ALA A 1 96 ? 19.922 -6.350 -27.963 1.00 67.88 96 ALA A O 1
ATOM 792 N N . ALA A 1 97 ? 19.910 -6.284 -25.712 1.00 68.50 97 ALA A N 1
ATOM 793 C CA . ALA A 1 97 ? 21.360 -6.355 -25.570 1.00 68.50 97 ALA A CA 1
ATOM 794 C C . ALA A 1 97 ? 21.912 -7.673 -26.140 1.00 68.50 97 ALA A C 1
ATOM 796 O O . ALA A 1 97 ? 22.825 -7.654 -26.966 1.00 68.50 97 ALA A O 1
ATOM 797 N N . LEU A 1 98 ? 21.321 -8.816 -25.775 1.00 70.81 98 LEU A N 1
ATOM 798 C CA . LEU A 1 98 ? 21.763 -10.130 -26.249 1.00 70.81 98 LEU A CA 1
ATOM 799 C C . LEU A 1 98 ? 21.713 -10.251 -27.784 1.00 70.81 98 LEU A C 1
ATOM 801 O O . LEU A 1 98 ? 22.658 -10.750 -28.398 1.00 70.81 98 LEU A O 1
ATOM 805 N N . PHE A 1 99 ? 20.636 -9.777 -28.416 1.00 69.19 99 PHE A N 1
ATOM 806 C CA . PHE A 1 99 ? 20.481 -9.826 -29.872 1.00 69.19 99 PHE A CA 1
ATOM 807 C C . PHE A 1 99 ? 21.414 -8.854 -30.603 1.00 69.19 99 PHE A C 1
ATOM 809 O O . PHE A 1 99 ? 21.990 -9.235 -31.624 1.00 69.19 99 PHE A O 1
ATOM 816 N N . ALA A 1 100 ? 21.612 -7.639 -30.082 1.00 67.75 100 ALA A N 1
ATOM 817 C CA . ALA A 1 100 ? 22.481 -6.639 -30.704 1.00 67.75 100 ALA A CA 1
ATOM 818 C C . ALA A 1 100 ? 23.959 -7.075 -30.748 1.00 67.75 100 ALA A C 1
ATOM 820 O O . ALA A 1 100 ? 24.658 -6.811 -31.730 1.00 67.75 100 ALA A O 1
ATOM 821 N N . PHE A 1 101 ? 24.437 -7.778 -29.716 1.00 63.47 101 PHE A N 1
ATOM 822 C CA . PHE A 1 101 ? 25.840 -8.197 -29.626 1.00 63.47 101 PHE A CA 1
ATOM 823 C C . PHE A 1 101 ? 26.176 -9.462 -30.420 1.00 63.47 101 PHE A C 1
ATOM 825 O O . PHE A 1 101 ? 27.338 -9.666 -30.773 1.00 63.47 101 PHE A O 1
ATOM 832 N N . ARG A 1 102 ? 25.185 -10.297 -30.752 1.00 60.94 102 ARG A N 1
ATOM 833 C CA . ARG A 1 102 ? 25.417 -11.605 -31.383 1.00 60.94 102 ARG A CA 1
ATOM 834 C C . ARG A 1 102 ? 25.907 -11.526 -32.842 1.00 60.94 102 ARG A C 1
ATOM 836 O O . ARG A 1 102 ? 26.375 -12.530 -33.364 1.00 60.94 102 ARG A O 1
ATOM 843 N N . TRP A 1 103 ? 25.825 -10.359 -33.488 1.00 57.34 103 TRP A N 1
ATOM 844 C CA . TRP A 1 103 ? 26.013 -10.232 -34.942 1.00 57.34 103 TRP A CA 1
ATOM 845 C C . TRP A 1 103 ? 27.188 -9.356 -35.401 1.00 57.34 103 TRP A C 1
ATOM 847 O O . TRP A 1 103 ? 27.428 -9.293 -36.603 1.00 57.34 103 TRP A O 1
ATOM 857 N N . THR A 1 104 ? 27.909 -8.660 -34.512 1.00 56.34 104 THR A N 1
ATOM 858 C CA . THR A 1 104 ? 28.715 -7.501 -34.959 1.00 56.34 104 THR A CA 1
ATOM 859 C C . THR A 1 104 ? 30.203 -7.471 -34.599 1.00 56.34 104 THR A C 1
ATOM 861 O O . THR A 1 104 ? 30.917 -6.730 -35.270 1.00 56.34 104 THR A O 1
ATOM 864 N N . LEU A 1 105 ? 30.730 -8.229 -33.623 1.00 58.41 105 LEU A N 1
ATOM 865 C CA . LEU A 1 105 ? 32.131 -8.044 -33.183 1.00 58.41 105 LEU A CA 1
ATOM 866 C C . LEU A 1 105 ? 32.848 -9.335 -32.727 1.00 58.41 105 LEU A C 1
ATOM 868 O O . LEU A 1 105 ? 32.213 -10.197 -32.120 1.00 58.41 105 LEU A O 1
ATOM 872 N N . PRO A 1 106 ? 34.177 -9.455 -32.957 1.00 61.00 106 PRO A N 1
ATOM 873 C CA . PRO A 1 106 ? 35.008 -10.513 -32.382 1.00 61.00 106 PRO A CA 1
ATOM 874 C C . PRO A 1 106 ? 35.074 -10.400 -30.847 1.00 61.00 106 PRO A C 1
ATOM 876 O O . PRO A 1 106 ? 35.137 -9.302 -30.292 1.00 61.00 106 PRO A O 1
ATOM 879 N N . ILE A 1 107 ? 35.094 -11.558 -30.176 1.00 61.56 107 ILE A N 1
ATOM 880 C CA . ILE A 1 107 ? 34.920 -11.775 -28.720 1.00 61.56 107 ILE A CA 1
ATOM 881 C C . ILE A 1 107 ? 35.790 -10.857 -27.833 1.00 61.56 107 ILE A C 1
ATOM 883 O O . ILE A 1 107 ? 35.394 -10.509 -26.726 1.00 61.56 107 ILE A O 1
ATOM 887 N N . TYR A 1 108 ? 36.950 -10.413 -28.320 1.00 59.12 108 TYR A N 1
ATOM 888 C CA . TYR A 1 108 ? 37.934 -9.649 -27.545 1.00 59.12 108 TYR A CA 1
ATOM 889 C C . TYR A 1 108 ? 37.624 -8.148 -27.378 1.00 59.12 108 TYR A C 1
ATOM 891 O O . TYR A 1 108 ? 38.238 -7.507 -26.531 1.00 59.12 108 TYR A O 1
ATOM 899 N N . LEU A 1 109 ? 36.684 -7.576 -28.145 1.00 58.44 109 LEU A N 1
ATOM 900 C CA . LEU A 1 109 ? 36.287 -6.156 -28.045 1.00 58.44 109 LEU A CA 1
ATOM 901 C C . LEU A 1 109 ? 34.844 -5.945 -27.552 1.00 58.44 109 LEU A C 1
ATOM 903 O O . LEU A 1 109 ? 34.328 -4.830 -27.620 1.00 58.44 109 LEU A O 1
ATOM 907 N N . GLN A 1 110 ? 34.162 -6.986 -27.069 1.00 57.84 110 GLN A N 1
ATOM 908 C CA . GLN A 1 110 ? 32.759 -6.862 -26.673 1.00 57.84 110 GLN A CA 1
ATOM 909 C C . GLN A 1 110 ? 32.595 -6.224 -25.276 1.00 57.84 110 GLN A C 1
ATOM 911 O O . GLN A 1 110 ? 33.000 -6.822 -24.280 1.00 57.84 110 GLN A O 1
ATOM 916 N N . PRO A 1 111 ? 31.893 -5.078 -25.145 1.00 60.31 111 PRO A N 1
ATOM 917 C CA . PRO A 1 111 ? 31.528 -4.473 -23.857 1.00 60.31 111 PRO A CA 1
ATOM 918 C C . PRO A 1 111 ? 30.377 -5.214 -23.138 1.00 60.31 111 PRO A C 1
ATOM 920 O O . PRO A 1 111 ? 29.644 -4.620 -22.345 1.00 60.31 111 PRO A O 1
ATOM 923 N N . TRP A 1 112 ? 30.211 -6.517 -23.390 1.00 62.34 112 TRP A N 1
ATOM 924 C CA . TRP A 1 112 ? 29.156 -7.363 -22.820 1.00 62.34 112 TRP A CA 1
ATOM 925 C C . TRP A 1 112 ? 29.044 -7.273 -21.283 1.00 62.34 112 TRP A C 1
ATOM 927 O O . TRP A 1 112 ? 27.918 -7.147 -20.791 1.00 62.34 112 TRP A O 1
ATOM 937 N N . PRO A 1 113 ? 30.149 -7.228 -20.504 1.00 68.62 113 PRO A N 1
ATOM 938 C CA . PRO A 1 113 ? 30.049 -7.160 -19.047 1.00 68.62 113 PRO A CA 1
ATOM 939 C C . PRO A 1 113 ? 29.333 -5.893 -18.570 1.00 68.62 113 PRO A C 1
ATOM 941 O O . PRO A 1 113 ? 28.539 -5.943 -17.639 1.00 68.62 113 PRO A O 1
ATOM 944 N N . ILE A 1 114 ? 29.563 -4.760 -19.239 1.00 68.19 114 ILE A N 1
ATOM 945 C CA . ILE A 1 114 ? 29.069 -3.448 -18.802 1.00 68.19 114 ILE A CA 1
ATOM 946 C C . ILE A 1 114 ? 27.557 -3.339 -19.032 1.00 68.19 114 ILE A C 1
ATOM 948 O O . ILE A 1 114 ? 26.829 -2.857 -18.166 1.00 68.19 114 ILE A O 1
ATOM 952 N N . ALA A 1 115 ? 27.065 -3.833 -20.173 1.00 65.88 115 ALA A N 1
ATOM 953 C CA . ALA A 1 115 ? 25.634 -3.829 -20.480 1.00 65.88 115 ALA A CA 1
ATOM 954 C C . ALA A 1 115 ? 24.842 -4.789 -19.574 1.00 65.88 115 ALA A C 1
ATOM 956 O O . ALA A 1 115 ? 23.761 -4.438 -19.100 1.00 65.88 115 ALA A O 1
ATOM 957 N N . ALA A 1 116 ? 25.393 -5.975 -19.294 1.00 70.06 116 ALA A N 1
ATOM 958 C CA . ALA A 1 116 ? 24.776 -6.936 -18.381 1.00 70.06 116 ALA A CA 1
ATOM 959 C C . ALA A 1 116 ? 24.738 -6.410 -16.935 1.00 70.06 116 ALA A C 1
ATOM 961 O O . ALA A 1 116 ? 23.713 -6.540 -16.265 1.00 70.06 116 ALA A O 1
ATOM 962 N N . LEU A 1 117 ? 25.812 -5.752 -16.480 1.00 74.81 117 LEU A N 1
ATOM 963 C CA . LEU A 1 117 ? 25.857 -5.086 -15.173 1.00 74.81 117 LEU A CA 1
ATOM 964 C C . LEU A 1 117 ? 24.820 -3.959 -15.069 1.00 74.81 117 LEU A C 1
ATOM 966 O O . LEU A 1 117 ? 24.127 -3.859 -14.059 1.00 74.81 117 LEU A O 1
ATOM 970 N N . GLY A 1 118 ? 24.657 -3.151 -16.122 1.00 73.00 118 GLY A N 1
ATOM 971 C CA . GLY A 1 118 ? 23.645 -2.092 -16.159 1.00 73.00 118 GLY A CA 1
ATOM 972 C C . GLY A 1 118 ? 22.212 -2.627 -16.066 1.00 73.00 118 GLY A C 1
ATOM 973 O O . GLY A 1 118 ? 21.407 -2.102 -15.299 1.00 73.00 118 GLY A O 1
ATOM 974 N N . ALA A 1 119 ? 21.896 -3.702 -16.795 1.00 71.56 119 ALA A N 1
ATOM 975 C CA . ALA A 1 119 ? 20.583 -4.346 -16.720 1.00 71.56 119 ALA A CA 1
ATOM 976 C C . ALA A 1 119 ? 20.323 -4.969 -15.335 1.00 71.56 119 ALA A C 1
ATOM 978 O O . ALA A 1 119 ? 19.229 -4.812 -14.792 1.00 71.56 119 ALA A O 1
ATOM 979 N N . GLY A 1 120 ? 21.336 -5.608 -14.738 1.00 76.25 120 GLY A N 1
ATOM 980 C CA . GLY A 1 120 ? 21.265 -6.141 -13.375 1.00 76.25 120 GLY A CA 1
ATOM 981 C C . GLY A 1 120 ? 20.961 -5.059 -12.335 1.00 76.25 120 GLY A C 1
ATOM 982 O O . GLY A 1 120 ? 20.061 -5.238 -11.519 1.00 76.25 120 GLY A O 1
ATOM 983 N N . LEU A 1 121 ? 21.622 -3.899 -12.434 1.00 80.56 121 LEU A N 1
ATOM 984 C CA . LEU A 1 121 ? 21.406 -2.765 -11.529 1.00 80.56 121 LEU A CA 1
ATOM 985 C C . LEU A 1 121 ? 19.969 -2.221 -11.603 1.00 80.56 121 LEU A C 1
ATOM 987 O O . LEU A 1 121 ? 19.365 -1.904 -10.580 1.00 80.56 121 LEU A O 1
ATOM 991 N N . VAL A 1 122 ? 19.397 -2.125 -12.808 1.00 75.56 122 VAL A N 1
ATOM 992 C CA . VAL A 1 122 ? 18.004 -1.676 -12.985 1.00 75.56 122 VAL A CA 1
ATOM 993 C C . VAL A 1 122 ? 17.032 -2.663 -12.335 1.00 75.56 122 VAL A C 1
ATOM 995 O O . VAL A 1 122 ? 16.095 -2.241 -11.657 1.00 75.56 122 VAL A O 1
ATOM 998 N N . VAL A 1 123 ? 17.266 -3.967 -12.500 1.00 78.44 123 VAL A N 1
ATOM 999 C CA . VAL A 1 123 ? 16.442 -5.009 -11.871 1.00 78.44 123 VAL A CA 1
ATOM 1000 C C . VAL A 1 123 ? 16.560 -4.960 -10.344 1.00 78.44 123 VAL A C 1
ATOM 1002 O O . VAL A 1 123 ? 15.534 -5.015 -9.664 1.00 78.44 123 VAL A O 1
ATOM 1005 N N . GLU A 1 124 ? 17.766 -4.785 -9.796 1.00 80.00 124 GLU A N 1
ATOM 1006 C CA . GLU A 1 124 ? 17.971 -4.628 -8.349 1.00 80.00 124 GLU A CA 1
ATOM 1007 C C . GLU A 1 124 ? 17.259 -3.389 -7.793 1.00 80.00 124 GLU A C 1
ATOM 1009 O O . GLU A 1 124 ? 16.569 -3.484 -6.777 1.00 80.00 124 GLU A O 1
ATOM 1014 N N . LEU A 1 125 ? 17.345 -2.242 -8.474 1.00 78.31 125 LEU A N 1
ATOM 1015 C CA . LEU A 1 125 ? 16.661 -1.014 -8.054 1.00 78.31 125 LEU A CA 1
ATOM 1016 C C . LEU A 1 125 ? 15.138 -1.193 -8.001 1.00 78.31 125 LEU A C 1
ATOM 1018 O O . LEU A 1 125 ? 14.501 -0.802 -7.019 1.00 78.31 125 LEU A O 1
ATOM 1022 N N . VAL A 1 126 ? 14.549 -1.819 -9.023 1.00 74.69 126 VAL A N 1
ATOM 1023 C CA . VAL A 1 126 ? 13.106 -2.113 -9.050 1.00 74.69 126 VAL A CA 1
ATOM 1024 C C . VAL A 1 126 ? 12.728 -3.077 -7.923 1.00 74.69 126 VAL A C 1
ATOM 1026 O O . VAL A 1 126 ? 11.725 -2.856 -7.238 1.00 74.69 126 VAL A O 1
ATOM 1029 N N . ALA A 1 127 ? 13.534 -4.115 -7.687 1.00 76.69 127 ALA A N 1
ATOM 1030 C CA . ALA A 1 127 ? 13.295 -5.078 -6.617 1.00 76.69 127 ALA A CA 1
ATOM 1031 C C . ALA A 1 127 ? 13.329 -4.415 -5.230 1.00 76.69 127 ALA A C 1
ATOM 1033 O O . ALA A 1 127 ? 12.448 -4.671 -4.407 1.00 76.69 127 ALA A O 1
ATOM 1034 N N . VAL A 1 128 ? 14.282 -3.512 -4.979 1.00 80.50 128 VAL A N 1
ATOM 1035 C CA . VAL A 1 128 ? 14.379 -2.757 -3.716 1.00 80.50 128 VAL A CA 1
ATOM 1036 C C . VAL A 1 128 ? 13.144 -1.881 -3.488 1.00 80.50 128 VAL A C 1
ATOM 1038 O O . VAL A 1 128 ? 12.571 -1.882 -2.393 1.00 80.50 128 VAL A O 1
ATOM 1041 N N . VAL A 1 129 ? 12.678 -1.161 -4.511 1.00 75.56 129 VAL A N 1
ATOM 1042 C CA . VAL A 1 129 ? 11.461 -0.335 -4.408 1.00 75.56 129 VAL A CA 1
ATOM 1043 C C . VAL A 1 129 ? 10.225 -1.204 -4.148 1.00 75.56 129 VAL A C 1
ATOM 1045 O O . VAL A 1 129 ? 9.396 -0.875 -3.297 1.00 75.56 129 VAL A O 1
ATOM 1048 N N . PHE A 1 130 ? 10.120 -2.358 -4.805 1.00 74.12 130 PHE A N 1
ATOM 1049 C CA . PHE A 1 130 ? 9.019 -3.289 -4.569 1.00 74.12 130 PHE A CA 1
ATOM 1050 C C . PHE A 1 130 ? 9.046 -3.877 -3.148 1.00 74.12 130 PHE A C 1
ATOM 1052 O O . PHE A 1 130 ? 8.008 -3.973 -2.486 1.00 74.12 130 PHE A O 1
ATOM 1059 N N . LEU A 1 131 ? 10.228 -4.229 -2.635 1.00 71.25 131 LEU A N 1
ATOM 1060 C CA . LEU A 1 131 ? 10.396 -4.778 -1.286 1.00 71.25 131 LEU A CA 1
ATOM 1061 C C . LEU A 1 131 ? 10.089 -3.745 -0.193 1.00 71.25 131 LEU A C 1
ATOM 1063 O O . LEU A 1 131 ? 9.464 -4.075 0.816 1.00 71.25 131 LEU A O 1
ATOM 1067 N N . THR A 1 132 ? 10.461 -2.482 -0.400 1.00 77.25 132 THR A N 1
ATOM 1068 C CA . THR A 1 132 ? 10.159 -1.400 0.555 1.00 77.25 132 THR A CA 1
ATOM 1069 C C . THR A 1 132 ? 8.664 -1.067 0.605 1.00 77.25 132 THR A C 1
ATOM 1071 O O . THR A 1 132 ? 8.106 -0.887 1.696 1.00 77.25 132 THR A O 1
ATOM 1074 N N . GLN A 1 133 ? 7.980 -1.061 -0.543 1.00 70.62 133 GLN A N 1
ATOM 1075 C CA . GLN A 1 133 ? 6.532 -0.834 -0.605 1.00 70.62 133 GLN A CA 1
ATOM 1076 C C . GLN A 1 133 ? 5.721 -2.021 -0.063 1.00 70.62 133 GLN A C 1
ATOM 1078 O O . GLN A 1 133 ? 4.822 -1.827 0.759 1.00 70.62 133 GLN A O 1
ATOM 1083 N N . SER A 1 134 ? 6.067 -3.254 -0.444 1.00 68.81 134 SER A N 1
ATOM 1084 C CA . SER A 1 134 ? 5.380 -4.460 0.052 1.00 68.81 134 SER A CA 1
ATOM 1085 C C . SER A 1 134 ? 5.586 -4.674 1.557 1.00 68.81 134 SER A C 1
ATOM 1087 O O . SER A 1 134 ? 4.643 -5.038 2.266 1.00 68.81 134 SER A O 1
ATOM 1089 N N . GLY A 1 135 ? 6.780 -4.374 2.083 1.00 72.69 135 GLY A N 1
ATOM 1090 C CA . GLY A 1 135 ? 7.059 -4.433 3.517 1.00 72.69 135 GLY A CA 1
ATOM 1091 C C . GLY A 1 135 ? 6.248 -3.410 4.317 1.00 72.69 135 GLY A C 1
ATOM 1092 O O . GLY A 1 135 ? 5.746 -3.731 5.394 1.00 72.69 135 GLY A O 1
ATOM 1093 N N . SER A 1 136 ? 6.066 -2.202 3.780 1.00 68.62 136 SER A N 1
ATOM 1094 C CA . SER A 1 136 ? 5.276 -1.147 4.430 1.00 68.62 136 SER A CA 1
ATOM 1095 C C . SER A 1 136 ? 3.783 -1.486 4.465 1.00 68.62 136 SER A C 1
ATOM 1097 O O . SER A 1 136 ? 3.157 -1.369 5.519 1.00 68.62 136 SER A O 1
ATOM 1099 N N . ALA A 1 137 ? 3.230 -1.998 3.360 1.00 65.94 137 ALA A N 1
ATOM 1100 C CA . ALA A 1 137 ? 1.843 -2.464 3.309 1.00 65.94 137 ALA A CA 1
ATOM 1101 C C . ALA A 1 137 ? 1.588 -3.623 4.291 1.00 65.94 137 ALA A C 1
ATOM 1103 O O . ALA A 1 137 ? 0.604 -3.610 5.033 1.00 65.94 137 ALA A O 1
ATOM 1104 N N . ARG A 1 138 ? 2.516 -4.591 4.371 1.00 69.88 138 ARG A N 1
ATOM 1105 C CA . ARG A 1 138 ? 2.425 -5.707 5.324 1.00 69.88 138 ARG A CA 1
ATOM 1106 C C . ARG A 1 138 ? 2.450 -5.223 6.778 1.00 69.88 138 ARG A C 1
ATOM 1108 O O . ARG A 1 138 ? 1.659 -5.712 7.577 1.00 69.88 138 ARG A O 1
ATOM 1115 N N . LYS A 1 139 ? 3.322 -4.269 7.127 1.00 73.19 139 LYS A N 1
ATOM 1116 C CA . LYS A 1 139 ? 3.410 -3.719 8.494 1.00 73.19 139 LYS A CA 1
ATOM 1117 C C . LYS A 1 139 ? 2.119 -3.029 8.922 1.00 73.19 139 LYS A C 1
ATOM 1119 O O . LYS A 1 139 ? 1.657 -3.263 10.034 1.00 73.19 139 LYS A O 1
ATOM 1124 N N . LEU A 1 140 ? 1.526 -2.223 8.039 1.00 68.56 140 LEU A N 1
ATOM 1125 C CA . LEU A 1 140 ? 0.242 -1.579 8.315 1.00 68.56 140 LEU A CA 1
ATOM 1126 C C . LEU A 1 140 ? -0.851 -2.626 8.531 1.00 68.56 140 LEU A C 1
ATOM 1128 O O . LEU A 1 140 ? -1.570 -2.551 9.520 1.00 68.56 140 LEU A O 1
ATOM 1132 N N . MET A 1 141 ? -0.925 -3.640 7.667 1.00 69.94 141 MET A N 1
ATOM 1133 C CA . MET A 1 141 ? -1.923 -4.703 7.793 1.00 69.94 141 MET A CA 1
ATOM 1134 C C . MET A 1 141 ? -1.777 -5.501 9.096 1.00 69.94 141 MET A C 1
ATOM 1136 O O . MET A 1 141 ? -2.781 -5.778 9.746 1.00 69.94 141 MET A O 1
ATOM 1140 N N . ILE A 1 142 ? -0.545 -5.828 9.507 1.00 76.56 142 ILE A N 1
ATOM 1141 C CA . ILE A 1 142 ? -0.279 -6.491 10.794 1.00 76.56 142 ILE A CA 1
ATOM 1142 C C . ILE A 1 142 ? -0.721 -5.594 11.955 1.00 76.56 142 ILE A C 1
ATOM 1144 O O . ILE A 1 142 ? -1.473 -6.051 12.810 1.00 76.56 142 ILE A O 1
ATOM 1148 N N . GLY A 1 143 ? -0.341 -4.312 11.947 1.00 74.94 143 GLY A N 1
ATOM 1149 C CA . GLY A 1 143 ? -0.745 -3.369 12.994 1.00 74.94 143 GLY A CA 1
ATOM 1150 C C . GLY A 1 143 ? -2.263 -3.165 13.070 1.00 74.94 143 GLY A C 1
ATOM 1151 O O . GLY A 1 143 ? -2.819 -3.026 14.157 1.00 74.94 143 GLY A O 1
ATOM 1152 N N . PHE A 1 144 ? -2.966 -3.200 11.934 1.00 72.62 144 PHE A N 1
ATOM 1153 C CA . PHE A 1 144 ? -4.429 -3.204 11.912 1.00 72.62 144 PHE A CA 1
ATOM 1154 C C . PHE A 1 144 ? -5.007 -4.494 12.498 1.00 72.62 144 PHE A C 1
ATOM 1156 O O . PHE A 1 144 ? -5.932 -4.428 13.304 1.00 72.62 144 PHE A O 1
ATOM 1163 N N . PHE A 1 145 ? -4.468 -5.655 12.126 1.00 75.69 145 PHE A N 1
ATOM 1164 C CA . PHE A 1 145 ? -4.944 -6.942 12.630 1.00 75.69 145 PHE A CA 1
ATOM 1165 C C . PHE A 1 145 ? -4.748 -7.082 14.144 1.00 75.69 145 PHE A C 1
ATOM 1167 O O . PHE A 1 145 ? -5.649 -7.555 14.834 1.00 75.69 145 PHE A O 1
ATOM 1174 N N . GLU A 1 146 ? -3.618 -6.610 14.675 1.00 83.44 146 GLU A N 1
ATOM 1175 C CA . GLU A 1 146 ? -3.377 -6.548 16.120 1.00 83.44 146 GLU A CA 1
ATOM 1176 C C . GLU A 1 146 ? -4.425 -5.678 16.820 1.00 83.44 146 GLU A C 1
ATOM 1178 O O . GLU A 1 146 ? -5.057 -6.142 17.766 1.00 83.44 146 GLU A O 1
ATOM 1183 N N . ARG A 1 147 ? -4.726 -4.485 16.286 1.00 78.94 147 ARG A N 1
ATOM 1184 C CA . ARG A 1 147 ? -5.795 -3.626 16.826 1.00 78.94 147 ARG A CA 1
ATOM 1185 C C . ARG A 1 147 ? -7.166 -4.304 16.799 1.00 78.94 147 ARG A C 1
ATOM 1187 O O . ARG A 1 147 ? -7.921 -4.163 17.755 1.00 78.94 147 ARG A O 1
ATOM 1194 N N . PHE A 1 148 ? -7.506 -5.045 15.740 1.00 79.06 148 PHE A N 1
ATOM 1195 C CA . PHE A 1 148 ? -8.766 -5.802 15.693 1.00 79.06 148 PHE A CA 1
ATOM 1196 C C . PHE A 1 148 ? -8.812 -6.918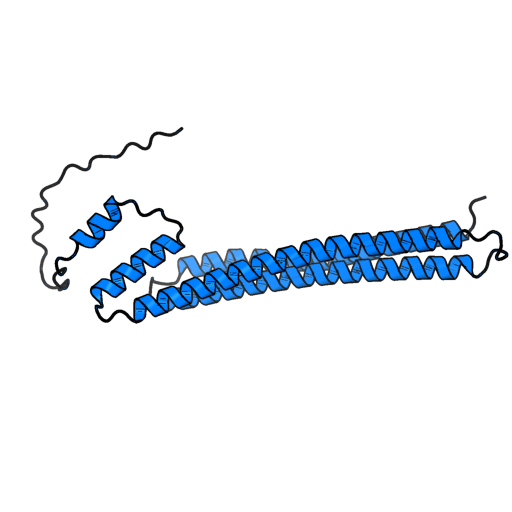 16.732 1.00 79.06 148 PHE A C 1
ATOM 1198 O O . PHE A 1 148 ? -9.845 -7.110 17.373 1.00 79.06 148 PHE A O 1
ATOM 1205 N N . ARG A 1 149 ? -7.700 -7.630 16.919 1.00 81.06 149 ARG A N 1
ATOM 1206 C CA . ARG A 1 149 ? -7.598 -8.689 17.921 1.00 81.06 149 ARG A CA 1
ATOM 1207 C C . ARG A 1 149 ? -7.779 -8.133 19.332 1.00 81.06 149 ARG A C 1
ATOM 1209 O O . ARG A 1 149 ? -8.568 -8.686 20.092 1.00 81.06 149 ARG A O 1
ATOM 1216 N N . ASP A 1 150 ? -7.129 -7.015 19.639 1.00 82.62 150 ASP A N 1
ATOM 1217 C CA . ASP A 1 150 ? -7.236 -6.364 20.944 1.00 82.62 150 ASP A CA 1
ATOM 1218 C C . ASP A 1 150 ? -8.667 -5.862 21.201 1.00 82.62 150 ASP A C 1
ATOM 1220 O O . ASP A 1 150 ? -9.188 -6.017 22.306 1.00 82.62 150 ASP A O 1
ATOM 1224 N N . VAL A 1 151 ? -9.349 -5.322 20.181 1.00 85.56 151 VAL A N 1
ATOM 1225 C CA . VAL A 1 151 ? -10.771 -4.931 20.264 1.00 85.56 151 VAL A CA 1
ATOM 1226 C C . VAL A 1 151 ? -11.663 -6.130 20.576 1.00 85.56 151 VAL A C 1
ATOM 1228 O O . VAL A 1 151 ? -12.511 -6.041 21.467 1.00 85.56 151 VAL A O 1
ATOM 1231 N N . GLU A 1 152 ? -11.485 -7.240 19.863 1.00 84.81 152 GLU A N 1
ATOM 1232 C CA . GLU A 1 152 ? -12.300 -8.444 20.042 1.00 84.81 152 GLU A CA 1
ATOM 1233 C C . GLU A 1 152 ? -12.089 -9.061 21.431 1.00 84.81 152 GLU A C 1
ATOM 1235 O O . GLU A 1 152 ? -13.050 -9.400 22.125 1.00 84.81 152 GLU A O 1
ATOM 1240 N N . GLU A 1 153 ? -10.839 -9.140 21.885 1.00 88.88 153 GLU A N 1
ATOM 1241 C CA . GLU A 1 153 ? -10.498 -9.647 23.214 1.00 88.88 153 GLU A CA 1
ATOM 1242 C C . GLU A 1 153 ? -11.049 -8.740 24.323 1.00 88.88 153 GLU A C 1
ATOM 1244 O O . GLU A 1 153 ? -11.651 -9.226 25.286 1.00 88.88 153 GLU A O 1
ATOM 1249 N N . SER A 1 154 ? -10.962 -7.420 24.140 1.00 88.75 154 SER A N 1
ATOM 1250 C CA . SER A 1 154 ? -11.564 -6.440 25.048 1.00 88.75 154 SER A CA 1
ATOM 1251 C C . SER A 1 154 ? -13.083 -6.598 25.128 1.00 88.75 154 SER A C 1
ATOM 1253 O O . SER A 1 154 ? -13.649 -6.620 26.220 1.00 88.75 154 SER A O 1
ATOM 1255 N N . LEU A 1 155 ? -13.767 -6.745 23.990 1.00 87.44 155 LEU A N 1
ATOM 1256 C CA . LEU A 1 155 ? -15.218 -6.947 23.955 1.00 87.44 155 LEU A CA 1
ATOM 1257 C C . LEU A 1 155 ? -15.622 -8.274 24.599 1.00 87.44 155 LEU A C 1
ATOM 1259 O O . LEU A 1 155 ? -16.614 -8.322 25.332 1.00 87.44 155 LEU A O 1
ATOM 1263 N N . ARG A 1 156 ? -14.843 -9.337 24.382 1.00 90.81 156 ARG A N 1
ATOM 1264 C CA . ARG A 1 156 ? -15.051 -10.635 25.031 1.00 90.81 156 ARG A CA 1
ATOM 1265 C C . ARG A 1 156 ? -14.926 -10.530 26.552 1.00 90.81 156 ARG A C 1
ATOM 1267 O O . ARG A 1 156 ? -15.772 -11.080 27.255 1.00 90.81 156 ARG A O 1
ATOM 1274 N N . LEU A 1 157 ? -13.929 -9.800 27.054 1.00 90.94 157 LEU A N 1
ATOM 1275 C CA . LEU A 1 157 ? -13.746 -9.536 28.487 1.00 90.94 157 LEU A CA 1
ATOM 1276 C C . LEU A 1 157 ? -14.909 -8.727 29.070 1.00 90.94 157 LEU A C 1
ATOM 1278 O O . LEU A 1 157 ? -15.423 -9.077 30.129 1.00 90.94 157 LEU A O 1
ATOM 1282 N N . VAL A 1 158 ? -15.370 -7.689 28.366 1.00 91.44 158 VAL A N 1
ATOM 1283 C CA . VAL A 1 158 ? -16.533 -6.894 28.791 1.00 91.44 158 VAL A CA 1
ATOM 1284 C C . VAL A 1 158 ? -17.801 -7.749 28.843 1.00 91.44 158 VAL A C 1
ATOM 1286 O O . VAL A 1 158 ? -18.566 -7.643 29.798 1.00 91.44 158 VAL A O 1
ATOM 1289 N N . ASN A 1 159 ? -18.009 -8.636 27.867 1.00 90.38 159 ASN A N 1
ATOM 1290 C CA . ASN A 1 159 ? -19.172 -9.526 27.824 1.00 90.38 159 ASN A CA 1
ATOM 1291 C C . ASN A 1 159 ? -19.137 -10.661 28.857 1.00 90.38 159 ASN A C 1
ATOM 1293 O O . ASN A 1 159 ? -20.182 -11.238 29.145 1.00 90.38 159 ASN A O 1
ATOM 1297 N N . ALA A 1 160 ? -17.972 -10.978 29.425 1.00 94.62 160 ALA A N 1
ATOM 1298 C CA . ALA A 1 160 ? -17.848 -11.965 30.496 1.00 94.62 160 ALA A CA 1
ATOM 1299 C C . ALA A 1 160 ? -18.288 -11.426 31.876 1.00 94.62 160 ALA A C 1
ATOM 1301 O O . ALA A 1 160 ? -18.410 -12.199 32.825 1.00 94.62 160 ALA A O 1
ATOM 1302 N N . VAL A 1 161 ? -18.522 -10.115 32.009 1.00 93.25 161 VAL A N 1
ATOM 1303 C CA . VAL A 1 161 ? -18.944 -9.479 33.266 1.00 93.25 161 VAL A CA 1
ATOM 1304 C C . VAL A 1 161 ? -20.443 -9.693 33.498 1.00 93.25 161 VAL A C 1
ATOM 1306 O O . VAL A 1 161 ? -21.265 -9.232 32.714 1.00 93.25 161 VAL A O 1
ATOM 1309 N N . SER A 1 162 ? -20.805 -10.341 34.610 1.00 92.00 162 SER A N 1
ATOM 1310 C CA . SER A 1 162 ? -22.199 -10.697 34.929 1.00 92.00 162 SER A CA 1
ATOM 1311 C C . SER A 1 162 ? -23.116 -9.509 35.248 1.00 92.00 162 SER A C 1
ATOM 1313 O O . SER A 1 162 ? -24.330 -9.629 35.112 1.00 92.00 162 SER A O 1
ATOM 1315 N N . ASP A 1 163 ? -22.567 -8.381 35.717 1.00 90.69 163 ASP A N 1
ATOM 1316 C CA . ASP A 1 163 ? -23.353 -7.185 36.048 1.00 90.69 163 ASP A CA 1
ATOM 1317 C C . ASP A 1 163 ? -23.639 -6.356 34.777 1.00 90.69 163 ASP A C 1
ATOM 1319 O O . ASP A 1 163 ? -22.711 -5.749 34.228 1.00 90.69 163 ASP A O 1
ATOM 1323 N N . PRO A 1 164 ? -24.907 -6.263 34.320 1.00 85.94 164 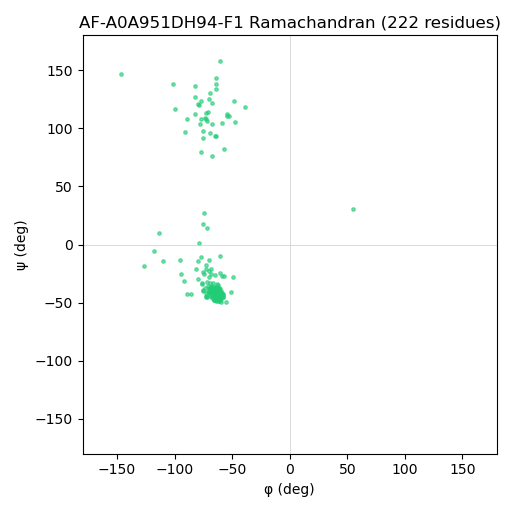PRO A N 1
ATOM 1324 C CA . PRO A 1 164 ? -25.263 -5.557 33.087 1.00 85.94 164 PRO A CA 1
ATOM 1325 C C . PRO A 1 164 ? -24.993 -4.045 33.159 1.00 85.94 164 PRO A C 1
ATOM 1327 O O . PRO A 1 164 ? -24.750 -3.398 32.131 1.00 85.94 164 PRO A O 1
ATOM 1330 N N . ILE A 1 165 ? -25.008 -3.459 34.362 1.00 85.19 165 ILE A N 1
ATOM 1331 C CA . ILE A 1 165 ? -24.713 -2.035 34.561 1.00 85.19 165 ILE A CA 1
ATOM 1332 C C . ILE A 1 165 ? -23.213 -1.804 34.381 1.00 85.19 165 ILE A C 1
ATOM 1334 O O . ILE A 1 165 ? -22.802 -0.875 33.677 1.00 85.19 165 ILE A O 1
ATOM 1338 N N . LEU A 1 166 ? -22.388 -2.662 34.981 1.00 86.62 166 LEU A N 1
ATOM 1339 C CA . LEU A 1 166 ? -20.936 -2.588 34.857 1.00 86.62 166 LEU A CA 1
ATOM 1340 C C . LEU A 1 166 ? -20.477 -2.881 33.423 1.00 86.62 166 LEU A C 1
ATOM 1342 O O . LEU A 1 166 ? -19.642 -2.143 32.898 1.00 86.62 166 LEU A O 1
ATOM 1346 N N . GLN A 1 167 ? -21.078 -3.877 32.766 1.00 88.88 167 GLN A N 1
ATOM 1347 C CA . GLN A 1 167 ? -20.843 -4.205 31.357 1.00 88.88 167 GLN A CA 1
ATOM 1348 C C . GLN A 1 167 ? -21.089 -2.993 30.451 1.00 88.88 167 GLN A C 1
ATOM 1350 O O . GLN A 1 167 ? -20.227 -2.626 29.654 1.00 88.88 167 GLN A O 1
ATOM 1355 N N . SER A 1 168 ? -22.233 -2.321 30.610 1.00 85.75 168 SER A N 1
ATOM 1356 C CA . SER A 1 168 ? -22.583 -1.145 29.802 1.00 85.75 168 SER A CA 1
ATOM 1357 C C . SER A 1 168 ? -21.580 0.001 29.988 1.00 85.75 168 SER A C 1
ATOM 1359 O O . SER A 1 168 ? -21.201 0.665 29.022 1.00 85.75 168 SER A O 1
ATOM 1361 N N . ARG A 1 169 ? -21.096 0.218 31.219 1.00 86.62 169 ARG A N 1
ATOM 1362 C CA . ARG A 1 169 ? -20.076 1.239 31.524 1.00 86.62 169 ARG A CA 1
ATOM 1363 C C . ARG A 1 169 ? -18.723 0.909 30.907 1.00 86.62 169 ARG A C 1
ATOM 1365 O O . ARG A 1 169 ? -18.101 1.785 30.313 1.00 86.62 169 ARG A O 1
ATOM 1372 N N . LEU A 1 170 ? -18.284 -0.341 31.038 1.00 89.19 170 LEU A N 1
ATOM 1373 C CA . LEU A 1 170 ? -17.063 -0.842 30.412 1.00 89.19 170 LEU A CA 1
ATOM 1374 C C . LEU A 1 170 ? -17.130 -0.708 28.890 1.00 89.19 170 LEU A C 1
ATOM 1376 O O . LEU A 1 170 ? -16.166 -0.260 28.283 1.00 89.19 170 LEU A O 1
ATOM 1380 N N . GLN A 1 171 ? -18.280 -1.009 28.285 1.00 89.00 171 GLN A N 1
ATOM 1381 C CA . GLN A 1 171 ? -18.485 -0.865 26.846 1.00 89.00 171 GLN A CA 1
ATOM 1382 C C . GLN A 1 171 ? -18.365 0.599 26.389 1.00 89.00 171 GLN A C 1
ATOM 1384 O O . GLN A 1 171 ? -17.732 0.874 25.370 1.00 89.00 171 GLN A O 1
ATOM 1389 N N . ILE A 1 172 ? -18.913 1.546 27.160 1.00 88.25 172 ILE A N 1
ATOM 1390 C CA . ILE A 1 172 ? -18.767 2.988 26.901 1.00 88.25 172 ILE A CA 1
ATOM 1391 C C . ILE A 1 172 ? -17.300 3.413 27.025 1.00 88.25 172 ILE A C 1
ATOM 1393 O O . ILE A 1 172 ? -16.770 4.065 26.127 1.00 88.25 172 ILE A O 1
ATOM 1397 N N . LEU A 1 173 ? -16.629 3.019 28.106 1.00 87.81 173 LEU A N 1
ATOM 1398 C CA . LEU A 1 173 ? -15.231 3.371 28.361 1.00 87.81 173 LEU A CA 1
ATOM 1399 C C . LEU A 1 173 ? -14.309 2.807 27.271 1.00 87.81 173 LEU A C 1
ATOM 1401 O O . LEU A 1 173 ? -13.452 3.519 26.759 1.00 87.81 173 LEU A O 1
ATOM 1405 N N . LEU A 1 174 ? -14.564 1.572 26.842 1.00 88.00 174 LEU A N 1
ATOM 1406 C CA . LEU A 1 174 ? -13.870 0.929 25.735 1.00 88.00 174 LEU A CA 1
ATOM 1407 C C . LEU A 1 174 ? -14.105 1.670 24.406 1.00 88.00 174 LEU A C 1
ATOM 1409 O O . LEU A 1 174 ? -13.164 1.893 23.651 1.00 88.00 174 LEU A O 1
ATOM 1413 N N . SER A 1 175 ? -15.339 2.112 24.133 1.00 85.12 175 SER A N 1
ATOM 1414 C CA . SER A 1 175 ? -15.642 2.904 22.930 1.00 85.12 175 SER A CA 1
ATOM 1415 C C . SER A 1 175 ? -14.948 4.272 22.918 1.00 85.12 175 SER A C 1
ATOM 1417 O O . SER A 1 175 ? -14.471 4.698 21.870 1.00 85.12 175 SER A O 1
ATOM 1419 N N . LEU A 1 176 ? -14.827 4.926 24.080 1.00 85.31 176 LEU A N 1
ATOM 1420 C CA . LEU A 1 176 ? -14.079 6.177 24.247 1.00 85.31 176 LEU A CA 1
ATOM 1421 C C . LEU A 1 176 ? -12.577 5.967 24.058 1.00 85.31 176 LEU A C 1
ATOM 1423 O O . LEU A 1 176 ? -11.932 6.774 23.395 1.00 85.31 176 LEU A O 1
ATOM 1427 N N . HIS A 1 177 ? -12.043 4.864 24.588 1.00 85.00 177 HIS A N 1
ATOM 1428 C CA . HIS A 1 177 ? -10.641 4.503 24.412 1.00 85.00 177 HIS A CA 1
ATOM 1429 C C . HIS A 1 177 ? -10.298 4.270 22.933 1.00 85.00 177 HIS A C 1
ATOM 1431 O O . HIS A 1 177 ? -9.302 4.793 22.447 1.00 85.00 177 HIS A O 1
ATOM 1437 N N . PHE A 1 178 ? -11.161 3.576 22.182 1.00 80.38 178 PHE A N 1
ATOM 1438 C CA . PHE A 1 178 ? -10.966 3.383 20.738 1.00 80.38 178 PHE A CA 1
ATOM 1439 C C . PHE A 1 178 ? -11.210 4.635 19.892 1.00 80.38 178 PHE A C 1
ATOM 1441 O O . PHE A 1 178 ? -10.719 4.705 18.767 1.00 80.38 178 PHE A O 1
ATOM 1448 N N . ALA A 1 179 ? -11.951 5.615 20.409 1.00 81.75 179 ALA A N 1
ATOM 1449 C CA . ALA A 1 179 ? -12.088 6.928 19.786 1.00 81.75 179 ALA A CA 1
ATOM 1450 C C . ALA A 1 179 ? -10.877 7.843 20.049 1.00 81.75 179 ALA A C 1
ATOM 1452 O O . ALA A 1 179 ? -10.892 8.988 19.603 1.00 81.75 179 ALA A O 1
ATOM 1453 N N . ASP A 1 180 ? -9.862 7.352 20.774 1.00 82.44 180 ASP A N 1
ATOM 1454 C CA . ASP A 1 180 ? -8.684 8.111 21.212 1.00 82.44 180 ASP A CA 1
ATOM 1455 C C . ASP A 1 180 ? -9.061 9.383 21.997 1.00 82.44 180 ASP A C 1
ATOM 1457 O O . ASP A 1 180 ? -8.394 10.416 21.961 1.00 82.44 180 ASP A O 1
ATOM 1461 N N . VAL A 1 181 ? -10.195 9.326 22.706 1.00 85.19 181 VAL A N 1
ATOM 1462 C CA . VAL A 1 181 ? -10.670 10.421 23.550 1.00 85.19 181 VAL A CA 1
ATOM 1463 C C . VAL A 1 181 ? -10.072 10.215 24.931 1.00 85.19 181 VAL A C 1
ATOM 1465 O O . VAL A 1 181 ? -10.489 9.322 25.672 1.00 85.19 181 VAL A O 1
ATOM 1468 N N . GLU A 1 182 ? -9.110 11.059 25.298 1.00 80.62 182 GLU A N 1
ATOM 1469 C CA . GLU A 1 182 ? -8.532 11.057 26.640 1.00 80.62 182 GLU A CA 1
ATOM 1470 C C . GLU A 1 182 ? -9.628 11.297 27.691 1.00 80.62 182 GLU A C 1
ATOM 1472 O O . GLU A 1 182 ? -10.138 12.407 27.882 1.00 80.62 182 GLU A O 1
ATOM 1477 N N . THR A 1 183 ? -10.025 10.238 28.396 1.00 77.44 183 THR A N 1
ATOM 1478 C CA . THR A 1 183 ? -10.979 10.360 29.495 1.00 77.44 183 THR A CA 1
ATOM 1479 C C . THR A 1 183 ? -10.255 10.904 30.720 1.00 77.44 183 THR A C 1
ATOM 1481 O O . THR A 1 183 ? -9.534 10.177 31.402 1.00 77.44 183 THR A O 1
ATOM 1484 N N . GLY A 1 184 ? -10.461 12.186 31.021 1.00 83.12 184 GLY A N 1
ATOM 1485 C CA . GLY A 1 184 ? -9.947 12.790 32.248 1.00 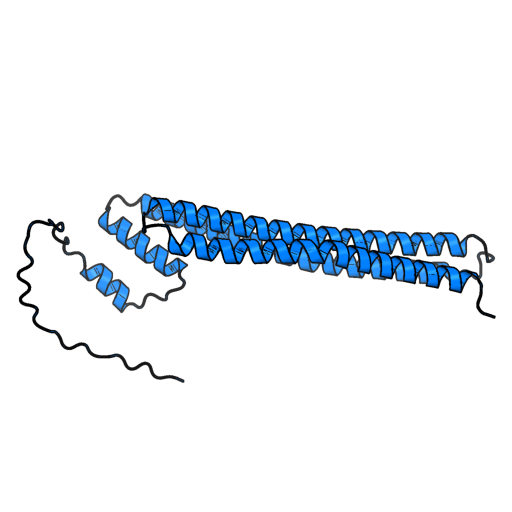83.12 184 GLY A CA 1
ATOM 1486 C C . GLY A 1 184 ? -10.497 12.114 33.521 1.00 83.12 184 GLY A C 1
ATOM 1487 O O . GLY A 1 184 ? -11.587 11.529 33.504 1.00 83.12 184 GLY A O 1
ATOM 1488 N N . PRO A 1 185 ? -9.801 12.235 34.668 1.00 80.94 185 PRO A N 1
ATOM 1489 C CA . PRO A 1 185 ? -10.211 11.617 35.938 1.00 80.94 185 PRO A CA 1
ATOM 1490 C C . PRO A 1 185 ? -11.586 12.103 36.429 1.00 80.94 185 PRO A C 1
ATOM 1492 O O . PRO A 1 185 ? -12.301 11.389 37.132 1.00 80.94 185 PRO A O 1
ATOM 1495 N N . THR A 1 186 ? -12.001 13.300 36.014 1.00 80.44 186 THR A N 1
ATOM 1496 C CA . THR A 1 186 ? -13.332 13.861 36.271 1.00 80.44 186 THR A CA 1
ATOM 1497 C C . THR A 1 186 ? -14.451 13.064 35.601 1.00 80.44 186 THR A C 1
ATOM 1499 O O . THR A 1 186 ? -15.495 12.855 36.219 1.00 80.44 186 THR A O 1
ATOM 1502 N N . PHE A 1 187 ? -14.234 12.562 34.382 1.00 81.56 187 PHE A N 1
ATOM 1503 C CA . PHE A 1 187 ? -15.214 11.746 33.663 1.00 81.56 187 PHE A CA 1
ATOM 1504 C C . PHE A 1 187 ? -15.394 10.378 34.330 1.00 81.56 187 PHE A C 1
ATOM 1506 O O . PHE A 1 187 ? -16.521 9.957 34.579 1.00 81.56 187 PHE A O 1
ATOM 1513 N N . LEU A 1 188 ? -14.290 9.732 34.720 1.00 78.31 188 LEU A N 1
ATOM 1514 C CA . LEU A 1 188 ? -14.311 8.474 35.478 1.00 78.31 188 LEU A CA 1
ATOM 1515 C C . LEU A 1 188 ? -15.074 8.610 36.802 1.00 78.31 188 LEU A C 1
ATOM 1517 O O . LEU A 1 188 ? -15.880 7.743 37.147 1.00 78.31 188 LEU A O 1
ATOM 1521 N N . ASN A 1 189 ? -14.864 9.713 37.523 1.00 82.81 189 ASN A N 1
ATOM 1522 C CA . ASN A 1 189 ? -15.575 9.985 38.770 1.00 82.81 189 ASN A CA 1
ATOM 1523 C C . ASN A 1 189 ? -17.072 10.242 38.538 1.00 82.81 189 ASN A C 1
ATOM 1525 O O . ASN A 1 189 ? -17.896 9.733 39.298 1.00 82.81 189 ASN A O 1
ATOM 1529 N N . ALA A 1 190 ? -17.443 10.945 37.464 1.00 79.38 190 ALA A N 1
ATOM 1530 C CA . ALA A 1 190 ? -18.844 11.132 37.080 1.00 79.38 190 ALA A CA 1
ATOM 1531 C C . ALA A 1 190 ? -19.534 9.803 36.703 1.00 79.38 190 ALA A C 1
ATOM 1533 O O . ALA A 1 190 ? -20.696 9.573 37.056 1.00 79.38 190 ALA A O 1
ATOM 1534 N N . LEU A 1 191 ? -18.804 8.894 36.051 1.00 76.69 191 LEU A N 1
ATOM 1535 C CA . LEU A 1 191 ? -19.289 7.566 35.661 1.00 76.69 191 LEU A CA 1
ATOM 1536 C C . LEU A 1 191 ? -19.447 6.611 36.857 1.00 76.69 191 LEU A C 1
ATOM 1538 O O . LEU A 1 191 ? -20.353 5.780 36.875 1.00 76.69 191 LEU A O 1
ATOM 1542 N N . ARG A 1 192 ? -18.598 6.745 37.886 1.00 73.25 192 ARG A N 1
ATOM 1543 C CA . ARG A 1 192 ? -18.756 6.026 39.166 1.00 73.25 192 ARG A CA 1
ATOM 1544 C C . ARG A 1 192 ? -19.892 6.604 40.013 1.00 73.25 192 ARG A C 1
ATOM 1546 O O . ARG A 1 192 ? -20.619 5.851 40.655 1.00 73.25 192 ARG A O 1
ATOM 1553 N N . ALA A 1 193 ? -20.072 7.926 40.004 1.00 74.19 193 ALA A N 1
ATOM 1554 C CA . ALA A 1 193 ? -21.100 8.611 40.792 1.00 74.19 193 ALA A CA 1
ATOM 1555 C C . ALA A 1 193 ? -22.534 8.347 40.294 1.00 74.19 193 ALA A C 1
ATOM 1557 O O . ALA A 1 193 ? -23.486 8.424 41.071 1.00 74.19 193 ALA A O 1
ATOM 1558 N N . THR A 1 194 ? -22.702 7.968 39.024 1.00 67.38 194 THR A N 1
ATOM 1559 C CA . THR A 1 194 ? -23.994 7.601 38.414 1.00 67.38 194 THR A CA 1
ATOM 1560 C C . THR A 1 194 ? -24.502 6.211 38.830 1.00 67.38 194 THR A C 1
ATOM 1562 O O . THR A 1 194 ? -25.421 5.677 38.220 1.00 67.38 194 THR A O 1
ATOM 1565 N N . ASN A 1 195 ? -23.982 5.622 39.916 1.00 59.09 195 ASN A N 1
ATOM 1566 C CA . ASN A 1 195 ? -24.453 4.348 40.479 1.00 59.09 195 ASN A CA 1
ATOM 1567 C C . ASN A 1 195 ? -25.811 4.403 41.188 1.00 59.09 195 ASN A C 1
ATOM 1569 O O . ASN A 1 195 ? -26.181 3.474 41.902 1.00 59.09 195 ASN A O 1
ATOM 1573 N N . ARG A 1 196 ? -26.571 5.479 40.992 1.00 57.78 196 ARG A N 1
ATOM 1574 C CA . ARG A 1 196 ? -27.974 5.487 41.384 1.00 57.78 196 ARG A CA 1
ATOM 1575 C C . ARG A 1 196 ? -28.749 4.808 40.263 1.00 57.78 196 ARG A C 1
ATOM 1577 O O . ARG A 1 196 ? -28.580 5.234 39.122 1.00 57.78 196 ARG A O 1
ATOM 1584 N N . PRO A 1 197 ? -29.568 3.779 40.546 1.00 52.97 197 PRO A N 1
ATOM 1585 C CA . PRO A 1 197 ? -30.425 3.202 39.527 1.00 52.97 197 PRO A CA 1
ATOM 1586 C C . PRO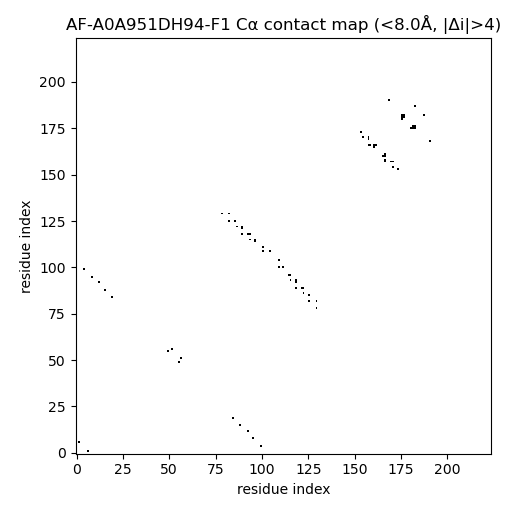 A 1 197 ? -31.249 4.349 38.949 1.00 52.97 197 PRO A C 1
ATOM 1588 O O . PRO A 1 197 ? -32.061 4.954 39.654 1.00 52.97 197 PRO A O 1
ATOM 1591 N N . CYS A 1 198 ? -30.984 4.713 37.692 1.00 50.72 198 CYS A N 1
ATOM 1592 C CA . CYS A 1 198 ? -31.909 5.544 36.947 1.00 50.72 198 CYS A CA 1
ATOM 1593 C C . CYS A 1 198 ? -33.229 4.792 37.022 1.00 50.72 198 CYS A C 1
ATOM 1595 O O . CYS A 1 198 ? -33.328 3.668 36.528 1.00 50.72 198 CYS A O 1
ATOM 1597 N N . ARG A 1 199 ? -34.205 5.369 37.734 1.00 52.31 199 ARG A N 1
ATOM 1598 C CA . ARG A 1 199 ? -35.567 4.850 37.726 1.00 52.31 199 ARG A CA 1
ATOM 1599 C C . ARG A 1 199 ? -35.917 4.646 36.263 1.00 52.31 199 ARG A C 1
ATOM 1601 O O . ARG A 1 199 ? -35.751 5.574 35.472 1.00 52.31 199 ARG A O 1
ATOM 1608 N N . VAL A 1 200 ? -36.295 3.414 35.929 1.00 52.09 200 VAL A N 1
ATOM 1609 C CA . VAL A 1 200 ? -36.791 3.024 34.612 1.00 52.09 200 VAL A CA 1
ATOM 1610 C C . VAL A 1 200 ? -37.678 4.156 34.119 1.00 52.09 200 VAL A C 1
ATOM 1612 O O . VAL A 1 200 ? -38.634 4.520 34.804 1.00 52.09 200 VAL A O 1
ATOM 1615 N N . TRP A 1 201 ? -37.297 4.768 33.001 1.00 45.88 201 TRP A N 1
ATOM 1616 C CA . TRP A 1 201 ? -38.057 5.849 32.397 1.00 45.88 201 TRP A CA 1
ATOM 1617 C C . TRP A 1 201 ? -39.401 5.253 31.970 1.00 45.88 201 TRP A C 1
ATOM 1619 O O . TRP A 1 201 ? -39.497 4.610 30.927 1.00 45.88 201 TRP A O 1
ATOM 1629 N N . ARG A 1 202 ? -40.416 5.354 32.839 1.00 54.44 202 ARG A N 1
ATOM 1630 C CA . ARG A 1 202 ? -41.796 5.049 32.473 1.00 54.44 202 ARG A CA 1
ATOM 1631 C C . ARG A 1 202 ? -42.301 6.241 31.663 1.00 54.44 202 ARG A C 1
ATOM 1633 O O . ARG A 1 202 ? -42.276 7.351 32.197 1.00 54.44 202 ARG A O 1
ATOM 1640 N N . PRO A 1 203 ? -42.778 6.036 30.426 1.00 57.16 203 PRO A N 1
ATOM 1641 C CA . PRO A 1 203 ? -43.325 7.112 29.598 1.00 57.16 203 PRO A CA 1
ATOM 1642 C C . PRO A 1 203 ? -44.556 7.802 30.223 1.00 57.16 203 PRO A C 1
ATOM 1644 O O . PRO A 1 203 ? -44.966 8.864 29.762 1.00 57.16 203 PRO A O 1
ATOM 1647 N N . ASP A 1 204 ? -45.104 7.244 31.306 1.00 60.56 204 ASP A N 1
ATOM 1648 C CA . ASP A 1 204 ? -46.368 7.668 31.910 1.00 60.56 204 ASP A CA 1
ATOM 1649 C C . ASP A 1 204 ? -46.183 8.661 33.076 1.00 60.56 204 ASP A C 1
ATOM 1651 O O . ASP A 1 204 ? -47.139 9.304 33.517 1.00 60.56 204 ASP A O 1
ATOM 1655 N N . GLU A 1 205 ? -44.959 8.828 33.587 1.00 53.16 205 GLU A N 1
ATOM 1656 C CA . GLU A 1 205 ? -44.690 9.751 34.691 1.00 53.16 205 GLU A CA 1
ATOM 1657 C C . GLU A 1 205 ? -44.324 11.135 34.149 1.00 53.16 205 GLU A C 1
ATOM 1659 O O . GLU A 1 205 ? -43.181 11.429 33.793 1.00 53.16 205 GLU A O 1
ATOM 1664 N N . ARG A 1 206 ? -45.333 12.016 34.106 1.00 41.19 206 ARG A N 1
ATOM 1665 C CA . ARG A 1 206 ? -45.176 13.459 33.888 1.00 41.19 206 ARG A CA 1
ATOM 1666 C C . ARG A 1 206 ? -44.073 13.990 34.808 1.00 41.19 206 ARG A C 1
ATOM 1668 O O . ARG A 1 206 ? -44.265 14.149 36.012 1.00 41.19 206 ARG A O 1
ATOM 1675 N N . CYS A 1 207 ? -42.916 14.280 34.221 1.00 46.91 207 CYS A N 1
ATOM 1676 C CA . CYS A 1 207 ? -41.799 14.917 34.896 1.00 46.91 207 CYS A CA 1
ATOM 1677 C C . CYS A 1 207 ? -42.230 16.337 35.297 1.00 46.91 207 CYS A C 1
ATOM 1679 O O . CYS A 1 207 ? -42.158 17.274 34.505 1.00 46.91 207 CYS A O 1
ATOM 1681 N N . SER A 1 208 ? -42.735 16.492 36.525 1.00 50.72 208 SER A N 1
ATOM 1682 C CA . SER A 1 208 ? -42.942 17.786 37.181 1.00 50.72 208 SER A CA 1
ATOM 1683 C C . SER A 1 208 ? -41.569 18.396 37.468 1.00 50.72 208 SER A C 1
ATOM 1685 O O . SER A 1 208 ? -41.054 18.364 38.589 1.00 50.72 208 SER A O 1
ATOM 1687 N N . SER A 1 209 ? -40.940 18.920 36.424 1.00 51.16 209 SER A N 1
ATOM 1688 C CA . SER A 1 209 ? -39.630 19.537 36.486 1.00 51.16 209 SER A CA 1
ATOM 1689 C C . SER A 1 209 ? -39.750 20.922 37.122 1.00 51.16 209 SER A C 1
ATOM 1691 O O . SER A 1 209 ? -39.938 21.932 36.441 1.00 51.16 209 SER A O 1
ATOM 1693 N N . ARG A 1 210 ? -39.588 20.999 38.444 1.00 46.34 210 ARG A N 1
ATOM 1694 C CA . ARG A 1 210 ? -39.108 22.228 39.079 1.00 46.34 210 ARG A CA 1
ATOM 1695 C C . ARG A 1 210 ? -37.595 22.276 38.835 1.00 46.34 210 ARG A C 1
ATOM 1697 O O . ARG A 1 210 ? -36.803 21.847 39.665 1.00 46.34 210 ARG A O 1
ATOM 1704 N N . VAL A 1 211 ? -37.215 22.699 37.627 1.00 55.38 211 VAL A N 1
ATOM 1705 C CA . VAL A 1 211 ? -35.819 22.901 37.218 1.00 55.38 211 VAL A CA 1
ATOM 1706 C C . VAL A 1 211 ? -35.277 24.099 37.989 1.00 55.38 211 VAL A C 1
ATOM 1708 O O . VAL A 1 211 ? -35.460 25.251 37.597 1.00 55.38 211 VAL A O 1
ATOM 1711 N N . THR A 1 212 ? -34.605 23.842 39.105 1.00 50.44 212 THR A N 1
ATOM 1712 C CA . THR A 1 212 ? -33.662 24.800 39.673 1.00 50.44 212 THR A CA 1
ATOM 1713 C C . THR A 1 212 ? -32.485 24.908 38.707 1.00 50.44 212 THR A C 1
ATOM 1715 O O . THR A 1 212 ? -31.657 24.007 38.595 1.00 50.44 212 THR A O 1
ATOM 1718 N N . ARG A 1 213 ? -32.453 26.009 37.947 1.00 45.31 213 ARG A N 1
ATOM 1719 C CA . ARG A 1 213 ? -31.317 26.406 37.107 1.00 45.31 213 ARG A CA 1
ATOM 1720 C C . ARG A 1 213 ? -30.049 26.424 37.964 1.00 45.31 213 ARG A C 1
ATOM 1722 O O . ARG A 1 213 ? -29.900 27.299 38.811 1.00 45.31 213 ARG A O 1
ATOM 1729 N N . ALA A 1 214 ? -29.136 25.489 37.724 1.00 51.12 214 ALA A N 1
ATOM 1730 C CA . ALA A 1 214 ? -27.753 25.633 38.154 1.00 51.12 214 ALA A CA 1
ATOM 1731 C C . ALA A 1 214 ? -27.005 26.501 37.121 1.00 51.12 214 ALA A C 1
ATOM 1733 O O . ALA A 1 214 ? -27.209 26.312 35.917 1.00 51.12 214 ALA A O 1
ATOM 1734 N N . PRO A 1 215 ? -26.174 27.466 37.551 1.00 51.00 215 PRO A N 1
ATOM 1735 C CA . PRO A 1 215 ? -25.455 28.353 36.646 1.00 51.00 215 PRO A CA 1
ATOM 1736 C C . PRO A 1 215 ? -24.403 27.579 35.843 1.00 51.00 215 PRO A C 1
ATOM 1738 O O . PRO A 1 215 ? -23.502 26.940 36.382 1.00 51.00 215 PRO A O 1
ATOM 1741 N N . MET A 1 216 ? -24.545 27.650 34.523 1.00 44.94 216 MET A N 1
ATOM 1742 C CA . MET A 1 216 ? -23.668 27.041 33.532 1.00 44.94 216 MET A CA 1
ATOM 1743 C C . MET A 1 216 ? -22.376 27.869 33.439 1.00 44.94 216 MET A C 1
ATOM 1745 O O . MET A 1 216 ? -22.339 28.910 32.785 1.00 44.94 216 MET A O 1
ATOM 1749 N N . HIS A 1 217 ? -21.318 27.437 34.128 1.00 52.03 217 HIS A N 1
ATOM 1750 C CA . HIS A 1 217 ? -19.990 28.038 33.998 1.00 52.03 217 HIS A CA 1
ATOM 1751 C C . HIS A 1 217 ? -19.373 27.645 32.648 1.00 52.03 217 HIS A C 1
ATOM 1753 O O . HIS A 1 217 ? -18.980 26.501 32.425 1.00 52.03 217 HIS A O 1
ATOM 1759 N N . TYR A 1 218 ? -19.306 28.615 31.737 1.00 51.25 218 TYR A N 1
ATOM 1760 C CA . TYR A 1 218 ? -18.700 28.488 30.414 1.00 51.25 218 TYR A CA 1
ATOM 1761 C C . TYR A 1 218 ? -17.170 28.383 30.549 1.00 51.25 218 TYR A C 1
ATOM 1763 O O . TYR A 1 218 ? -16.508 29.337 30.964 1.00 51.25 218 TYR A O 1
ATOM 1771 N N . ILE A 1 219 ? -16.588 27.232 30.200 1.00 58.97 219 ILE A N 1
ATOM 1772 C CA . ILE A 1 219 ? -15.131 27.061 30.111 1.00 58.97 219 ILE A CA 1
ATOM 1773 C C . ILE A 1 219 ? -14.657 27.718 28.810 1.00 58.97 219 ILE A C 1
ATOM 1775 O O . ILE A 1 219 ? -14.907 27.235 27.705 1.00 58.97 219 ILE A O 1
ATOM 1779 N N . ARG A 1 220 ? -13.982 28.862 28.948 1.00 60.22 220 ARG A N 1
ATOM 1780 C CA . ARG A 1 220 ? -13.398 29.643 27.853 1.00 60.22 220 ARG A CA 1
ATOM 1781 C C . ARG A 1 220 ? -12.145 28.920 27.339 1.00 60.22 220 ARG A C 1
ATOM 1783 O O . ARG A 1 220 ? -11.127 28.870 28.021 1.00 60.22 220 ARG A O 1
ATOM 1790 N N . ARG A 1 221 ? -12.219 28.349 26.134 1.00 61.4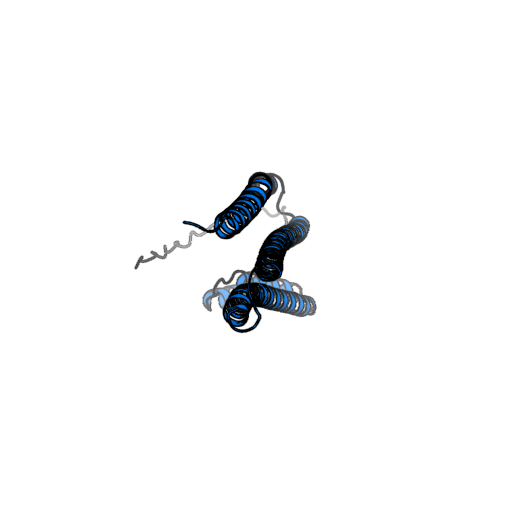1 221 ARG A N 1
ATOM 1791 C CA . ARG A 1 221 ? -11.089 27.691 25.455 1.00 61.41 221 ARG A CA 1
ATOM 1792 C C . ARG A 1 221 ? -10.085 28.759 24.992 1.00 61.41 221 ARG A C 1
ATOM 1794 O O . ARG A 1 221 ? -10.355 29.507 24.055 1.00 61.41 221 ARG A O 1
ATOM 1801 N N . SER A 1 222 ? -8.952 28.854 25.682 1.00 55.81 222 SER A N 1
ATOM 1802 C CA . SER A 1 222 ? -7.798 29.679 25.307 1.00 55.81 222 SER A CA 1
ATOM 1803 C C . SER A 1 222 ? -7.083 29.042 24.113 1.00 55.81 222 SER A C 1
ATOM 1805 O O . SER A 1 222 ? -6.509 27.966 24.257 1.00 55.81 222 SER A O 1
ATOM 1807 N N . ARG A 1 223 ? -7.109 29.702 22.949 1.00 60.22 223 ARG A N 1
ATOM 1808 C CA . ARG A 1 223 ? -6.217 29.390 21.823 1.00 60.22 223 ARG A CA 1
ATOM 1809 C C . ARG A 1 223 ? -4.789 29.816 22.180 1.00 60.22 223 ARG A C 1
ATOM 1811 O O . ARG A 1 223 ? -4.569 30.986 22.492 1.00 60.22 223 ARG A O 1
ATOM 1818 N N . ARG A 1 224 ? -3.848 28.885 22.090 1.00 57.81 224 ARG A N 1
ATOM 1819 C CA . ARG A 1 224 ? -2.471 29.140 21.663 1.00 57.81 224 ARG A CA 1
ATOM 1820 C C . ARG A 1 224 ? -2.155 28.146 20.563 1.00 57.81 224 ARG A C 1
ATOM 1822 O O . ARG A 1 224 ? -2.676 27.015 20.673 1.00 57.81 224 ARG A O 1
#

Radius of gyration: 31.93 Å; Cα contacts (8 Å, |Δi|>4): 40; chains: 1; bounding box: 84×42×80 Å

Secondary structure (DSSP, 8-state):
---HHHHHHHHHHHHHHHHHHHHHHHHHHHHHHHHHHHHHHHHHHHHHH----HHHHHHHHHHHHHHHHHHHHHHHHHHHHHHHHHHHHHHHHHHHHHHHHTTT--GGG--HHHHHHHHHHHHHHHHHHHHHHHHHHHHHHHHHHHHHHHHHHHHHHHHT-S-HHHHHHHHHHHHHHHTT----HHHHHHHHHT-S------TTS-------------------

pLDDT: mean 70.53, std 11.0, range [41.19, 94.62]

Sequence (224 aa):
MISPWLVVILALTALGITAVAAFAVLRYSPWKRRAMETEELRIDRIREDEPYDRRGYVRFRYELLREYHAWAFAQADLCFWFATAFAGLGIAVMLAALFAFRWTLPIYLQPWPIAALGAGLVVELVAVVFLTQSGSARKLMIGFFERFRDVEESLRLVNAVSDPILQSRLQILLSLHFADVETGPTFLNALRATNRPCRVWRPDERCSSRVTRAPMHYIRRSRR

Nearest PDB structures (foldseek):
  6ixg-assembly1_A  TM=3.197E-01  e=6.944E+00  Homo sapiens

Mean predicted aligned error: 15.84 Å